Protein AF-A0AAD9CT23-F1 (afdb_monomer)

Foldseek 3Di:
DDDDDDDDDDDDDDPDDDPVPPPPDDPPDPPPPPPPPPPDPDDDDDDPCVVVVVVVVVVVVVVVVVVVVPPPPPPPPPPVPDPPVVVVVCVVVPPDPPPPPDDDDDPDQWDWDWDWDDDPPDIDIDIDTHGCPDPVNVVVVVVVVVVVVVVVVVVVVVVVVVVVVVVVVVVVVVVVVVPPDPPPPPVVVVDDPDDDDPDDPDCCVVCPPPDDDD

pLDDT: mean 71.27, std 19.2, range [31.94, 98.0]

Solvent-accessible surface area (backbone atoms only — not comparable to full-atom values): 14338 Å² total; per-residue (Å²): 134,82,90,79,90,84,87,92,76,92,75,91,82,81,89,75,84,71,82,77,88,76,82,78,86,80,87,70,64,95,79,72,82,72,80,74,76,71,91,70,75,87,74,89,71,92,53,84,60,52,59,55,49,54,52,50,51,53,50,50,54,52,50,57,54,52,60,56,66,76,46,89,68,74,74,73,79,79,78,71,78,74,59,71,70,53,60,59,49,40,59,72,73,70,51,69,70,90,67,89,77,70,84,91,65,79,84,63,66,45,43,81,43,78,46,80,45,66,66,80,94,45,81,44,75,43,83,41,77,39,42,44,89,37,72,70,37,39,52,54,49,51,51,52,50,54,50,50,53,50,52,50,50,49,52,49,51,53,49,58,52,48,56,51,49,51,51,51,52,51,50,49,53,53,49,53,63,68,65,50,73,74,78,77,66,69,64,69,78,71,52,80,79,83,74,73,77,88,68,83,76,68,61,74,79,74,60,71,76,77,79,82,76,133

Mean predicted aligned error: 20.84 Å

Organism: Dissostichus eleginoides (NCBI:txid100907)

Sequence (214 aa):
MNEQEEDDASENEENTDYLTDSNKENETDEENNEVTIRGGGLKHVACAEDEDFIQALDKMMLENLQQRSGETVKVHQLDVAIPLQLKSQLKKSGSREPVIGGEENEISDTMQFVMLTRKGNKQQYKILNVPLSSHLAANHFNQQQAEQEERMRMKKLTLDINERQEQEDYQEMMASLAQRPAPANTNRERRPRYQHPKGAPNADLIFKRRKVRR

Structure (mmCIF, N/CA/C/O backbone):
data_AF-A0AAD9CT23-F1
#
_entry.id   AF-A0AAD9CT23-F1
#
loop_
_atom_site.group_PDB
_atom_site.id
_atom_site.type_symbol
_atom_site.label_atom_id
_atom_site.label_alt_id
_atom_site.label_comp_id
_atom_site.label_asym_id
_atom_site.label_entity_id
_atom_site.label_seq_id
_atom_site.pdbx_PDB_ins_code
_atom_site.Cartn_x
_atom_site.Cartn_y
_atom_site.Cartn_z
_atom_site.occupancy
_atom_site.B_iso_or_equiv
_atom_site.auth_seq_id
_atom_site.auth_comp_id
_atom_site.auth_asym_id
_atom_site.auth_atom_id
_atom_site.pdbx_PDB_model_num
ATOM 1 N N . MET A 1 1 ? 15.658 53.248 60.220 1.00 37.66 1 MET A N 1
ATOM 2 C CA . MET A 1 1 ? 15.227 53.038 58.827 1.00 37.66 1 MET A CA 1
ATOM 3 C C . MET A 1 1 ? 15.260 51.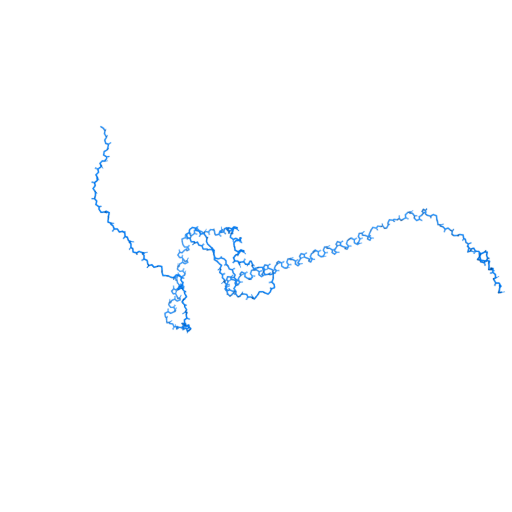546 58.575 1.00 37.66 1 MET A C 1
ATOM 5 O O . MET A 1 1 ? 16.343 50.991 58.679 1.00 37.66 1 MET A O 1
ATOM 9 N N . ASN A 1 2 ? 14.066 51.001 58.322 1.00 43.25 2 ASN A N 1
ATOM 10 C CA . ASN A 1 2 ? 13.686 49.761 57.627 1.00 43.25 2 ASN A CA 1
ATOM 11 C C . ASN A 1 2 ? 14.223 48.413 58.155 1.00 43.25 2 ASN A C 1
ATOM 13 O O . ASN A 1 2 ? 15.431 48.228 58.220 1.00 43.25 2 ASN A O 1
ATOM 17 N N . GLU A 1 3 ? 13.364 47.542 58.722 1.00 40.72 3 GLU A N 1
ATOM 18 C CA . GLU A 1 3 ? 12.387 46.613 58.059 1.00 40.72 3 GLU A CA 1
ATOM 19 C C . GLU A 1 3 ? 13.158 45.440 57.408 1.00 40.72 3 GLU A C 1
ATOM 21 O O . GLU A 1 3 ? 14.027 45.702 56.583 1.00 40.72 3 GLU A O 1
ATOM 26 N N . GLN A 1 4 ? 13.058 44.160 57.807 1.00 49.62 4 GLN A N 1
ATOM 27 C CA . GLN A 1 4 ? 11.923 43.204 57.881 1.00 49.62 4 GLN A CA 1
ATOM 28 C C . GLN A 1 4 ? 12.437 41.962 58.693 1.00 49.62 4 GLN A C 1
ATOM 30 O O . GLN A 1 4 ? 13.600 41.603 58.498 1.00 49.62 4 GLN A O 1
ATOM 35 N N . GLU A 1 5 ? 11.804 41.420 59.752 1.00 44.00 5 GLU A N 1
ATOM 36 C CA . GLU A 1 5 ? 10.755 40.350 59.800 1.00 44.00 5 GLU A CA 1
ATOM 37 C C . GLU A 1 5 ? 11.000 39.203 58.782 1.00 44.00 5 GLU A C 1
ATOM 39 O O . GLU A 1 5 ? 11.273 39.491 57.623 1.00 44.00 5 GLU A O 1
ATOM 44 N N . GLU A 1 6 ? 11.028 37.896 59.095 1.00 45.09 6 GLU A N 1
ATOM 45 C CA . GLU A 1 6 ? 10.162 37.021 59.925 1.00 45.09 6 GLU A CA 1
ATOM 46 C C . GLU A 1 6 ? 11.001 35.817 60.446 1.00 45.09 6 GLU A C 1
ATOM 48 O O . GLU A 1 6 ? 11.832 35.274 59.716 1.00 45.09 6 GLU A O 1
ATOM 53 N N . ASP A 1 7 ? 11.054 35.533 61.748 1.00 41.28 7 ASP A N 1
ATOM 54 C CA . ASP A 1 7 ? 10.147 34.698 62.567 1.00 41.28 7 ASP A CA 1
ATOM 55 C C . ASP A 1 7 ? 10.192 33.179 62.287 1.00 41.28 7 ASP A C 1
ATOM 57 O O . ASP A 1 7 ? 9.530 32.619 61.415 1.00 41.28 7 ASP A O 1
ATOM 61 N N . ASP A 1 8 ? 11.013 32.534 63.120 1.00 43.62 8 ASP A N 1
ATOM 62 C CA . ASP A 1 8 ? 11.109 31.109 63.420 1.00 43.62 8 ASP A CA 1
ATOM 63 C C . ASP A 1 8 ? 9.953 30.722 64.356 1.00 43.62 8 ASP A C 1
ATOM 65 O O . ASP A 1 8 ? 9.943 31.088 65.533 1.00 43.62 8 ASP A O 1
ATOM 69 N N . ALA A 1 9 ? 8.959 30.007 63.830 1.00 43.72 9 ALA A N 1
ATOM 70 C CA . ALA A 1 9 ? 7.891 29.413 64.625 1.00 43.72 9 ALA A CA 1
ATOM 71 C C . ALA A 1 9 ? 7.667 27.963 64.191 1.00 43.72 9 ALA A C 1
ATOM 73 O O . ALA A 1 9 ? 6.937 27.653 63.249 1.00 43.72 9 ALA A O 1
ATOM 74 N N . SER A 1 10 ? 8.326 27.061 64.913 1.00 42.00 10 SER A N 1
ATOM 75 C CA . SER A 1 10 ? 8.012 25.642 64.939 1.00 42.00 10 SER A CA 1
ATOM 76 C C . SER A 1 10 ? 6.690 25.406 65.679 1.00 42.00 10 SER A C 1
ATOM 78 O O . SER A 1 10 ? 6.671 25.493 66.904 1.00 42.00 10 SER A O 1
ATOM 80 N N . GLU A 1 11 ? 5.626 25.012 64.981 1.00 43.25 11 GLU A N 1
ATOM 81 C CA . GLU A 1 11 ? 4.502 24.291 65.593 1.00 43.25 11 GLU A CA 1
ATOM 82 C C . GLU A 1 11 ? 4.061 23.115 64.706 1.00 43.25 11 GLU A C 1
ATOM 84 O O . GLU A 1 11 ? 3.446 23.243 63.654 1.00 43.25 11 GLU A O 1
ATOM 89 N N . ASN A 1 12 ? 4.525 21.951 65.152 1.00 43.75 12 ASN A N 1
ATOM 90 C CA . ASN A 1 12 ? 3.896 20.635 65.160 1.00 43.75 12 ASN A CA 1
ATOM 91 C C . ASN A 1 12 ? 2.378 20.605 64.863 1.00 43.75 12 ASN A C 1
ATOM 93 O O . ASN A 1 12 ? 1.628 21.131 65.672 1.00 43.75 12 ASN A O 1
ATOM 97 N N . GLU A 1 13 ? 1.936 19.890 63.817 1.00 43.94 13 GLU A N 1
ATOM 98 C CA . GLU A 1 13 ? 0.772 18.978 63.873 1.00 43.94 13 GLU A CA 1
ATOM 99 C C . GLU A 1 13 ? 0.553 18.190 62.559 1.00 43.94 13 GLU A C 1
ATOM 101 O O . GLU A 1 13 ? 0.629 18.721 61.455 1.00 43.94 13 GLU A O 1
ATOM 106 N N . GLU A 1 14 ? 0.280 16.891 62.725 1.00 45.53 14 GLU A N 1
ATOM 107 C CA . GLU A 1 14 ? -0.310 15.948 61.758 1.00 45.53 14 GLU A CA 1
ATOM 108 C C . GLU A 1 14 ? 0.449 15.614 60.457 1.00 45.53 14 GLU A C 1
ATOM 110 O O . GLU A 1 14 ? -0.021 15.837 59.342 1.00 45.53 14 GLU A O 1
ATOM 115 N N . ASN A 1 15 ? 1.553 14.865 60.577 1.00 42.72 15 ASN A N 1
ATOM 116 C CA . ASN A 1 15 ? 1.875 13.874 59.542 1.00 42.72 15 ASN A CA 1
ATOM 117 C C . ASN A 1 15 ? 1.001 12.635 59.788 1.00 42.72 15 ASN A C 1
ATOM 119 O O . ASN A 1 15 ? 1.388 11.712 60.505 1.00 42.72 15 ASN A O 1
ATOM 123 N N . THR A 1 16 ? -0.231 12.675 59.279 1.00 42.59 16 THR A N 1
ATOM 124 C CA . THR A 1 16 ? -1.122 11.517 59.296 1.00 42.59 16 THR A CA 1
ATOM 125 C C . THR A 1 16 ? -0.569 10.448 58.363 1.00 42.59 16 THR A C 1
ATOM 127 O O . THR A 1 16 ? -0.455 10.609 57.149 1.00 42.59 16 THR A O 1
ATOM 130 N N . ASP A 1 17 ? -0.192 9.355 59.006 1.00 53.41 17 ASP A N 1
ATOM 131 C CA . ASP A 1 17 ? 0.146 8.066 58.443 1.00 53.41 17 ASP A CA 1
ATOM 132 C C . ASP A 1 17 ? -0.962 7.585 57.490 1.00 53.41 17 ASP A C 1
ATOM 134 O O . ASP A 1 17 ? -2.040 7.169 57.911 1.00 53.41 17 ASP A O 1
ATOM 138 N N . TYR A 1 18 ? -0.695 7.656 56.187 1.00 45.41 18 TYR A N 1
ATOM 139 C CA . TYR A 1 18 ? -1.354 6.817 55.191 1.00 45.41 18 TYR A CA 1
ATOM 140 C C . TYR A 1 18 ? -0.281 6.098 54.376 1.00 45.41 18 TYR A C 1
ATOM 142 O O . TYR A 1 18 ? -0.162 6.259 53.158 1.00 45.41 18 TYR A O 1
ATOM 150 N N . LEU A 1 19 ? 0.487 5.248 55.063 1.00 54.78 19 LEU A N 1
ATOM 151 C CA . LEU A 1 19 ? 0.944 3.992 54.477 1.00 54.78 19 LEU A CA 1
ATOM 152 C C . LEU A 1 19 ? -0.287 3.242 53.943 1.00 54.78 19 LEU A C 1
ATOM 154 O O . LEU A 1 19 ? -0.926 2.450 54.631 1.00 54.78 19 LEU A O 1
ATOM 158 N N . THR A 1 20 ? -0.647 3.520 52.692 1.00 50.38 20 THR A N 1
ATOM 159 C CA . THR A 1 20 ? -1.596 2.724 51.910 1.00 50.38 20 THR A CA 1
ATOM 160 C C . THR A 1 20 ? -0.905 1.424 51.508 1.00 50.38 20 THR A C 1
ATOM 162 O O . THR A 1 20 ? -0.575 1.178 50.351 1.00 50.38 20 THR A O 1
ATOM 165 N N . ASP A 1 21 ? -0.672 0.577 52.508 1.00 53.59 21 ASP A N 1
ATOM 166 C CA . ASP A 1 21 ? -0.228 -0.805 52.362 1.00 53.59 21 ASP A CA 1
ATOM 167 C C . ASP A 1 21 ? -1.435 -1.680 51.980 1.00 53.59 21 ASP A C 1
ATOM 169 O O . ASP A 1 21 ? -1.943 -2.499 52.743 1.00 53.59 21 ASP A O 1
ATOM 173 N N . SER A 1 22 ? -2.011 -1.409 50.807 1.00 57.28 22 SER A N 1
ATOM 174 C CA . SER A 1 22 ? -3.169 -2.148 50.281 1.00 57.28 22 SER A CA 1
ATOM 175 C C . SER A 1 22 ? -3.131 -2.279 48.762 1.00 57.28 22 SER A C 1
ATOM 177 O O . SER A 1 22 ? -4.143 -2.133 48.089 1.00 57.28 22 SER A O 1
ATOM 179 N N . ASN A 1 23 ? -1.953 -2.579 48.216 1.00 53.56 23 ASN A N 1
ATOM 180 C CA . ASN A 1 23 ? -1.822 -3.111 46.855 1.00 53.56 23 ASN A CA 1
ATOM 181 C C . ASN A 1 23 ? -0.827 -4.279 46.803 1.00 53.56 23 ASN A C 1
ATOM 183 O O . ASN A 1 23 ? -0.068 -4.449 45.850 1.00 53.56 23 ASN A O 1
ATOM 187 N N . LYS A 1 24 ? -0.837 -5.102 47.855 1.00 56.69 24 LYS A N 1
ATOM 188 C CA . LYS A 1 24 ? -0.304 -6.455 47.790 1.00 56.69 24 LYS A CA 1
ATOM 189 C C . LYS A 1 24 ? -1.460 -7.376 47.414 1.00 56.69 24 LYS A C 1
ATOM 191 O O . LYS A 1 24 ? -2.510 -7.314 48.040 1.00 56.69 24 LYS A O 1
ATOM 196 N N . GLU A 1 25 ? -1.209 -8.222 46.418 1.00 52.78 25 GLU A N 1
ATOM 197 C CA . GLU A 1 25 ? -2.069 -9.322 45.953 1.00 52.78 25 GLU A CA 1
ATOM 198 C C . GLU A 1 25 ? -3.113 -8.945 44.891 1.00 52.78 25 GLU A C 1
ATOM 200 O O . GLU A 1 25 ? -4.319 -8.996 45.098 1.00 52.78 25 GLU A O 1
ATOM 205 N N . ASN A 1 26 ? -2.619 -8.660 43.684 1.00 48.44 26 ASN A N 1
ATOM 206 C CA . ASN A 1 26 ? -3.209 -9.273 42.495 1.00 48.44 26 ASN A CA 1
ATOM 207 C C . ASN A 1 26 ? -2.109 -9.573 41.461 1.00 48.44 26 ASN A C 1
ATOM 209 O O . ASN A 1 26 ? -2.103 -9.063 40.346 1.00 48.44 26 ASN A O 1
ATOM 213 N N . GLU A 1 27 ? -1.156 -10.423 41.856 1.00 49.88 27 GLU A N 1
ATOM 214 C CA . GLU A 1 27 ? -0.455 -11.291 40.901 1.00 49.88 27 GLU A CA 1
ATOM 215 C C . GLU A 1 27 ? -1.359 -12.498 40.619 1.00 49.88 27 GLU A C 1
ATOM 217 O O . GLU A 1 27 ? -1.076 -13.625 41.012 1.00 49.88 27 GLU A O 1
ATOM 222 N N . THR A 1 28 ? -2.520 -12.245 40.015 1.00 50.84 28 THR A N 1
ATOM 223 C CA . THR A 1 28 ? -3.343 -13.308 39.442 1.00 50.84 28 THR A CA 1
ATOM 224 C C . THR A 1 28 ? -2.928 -13.475 37.989 1.00 50.84 28 THR A C 1
ATOM 226 O O . THR A 1 28 ? -3.284 -12.669 37.135 1.00 50.84 28 THR A O 1
ATOM 229 N N . ASP A 1 29 ? -2.114 -14.505 37.765 1.00 48.12 29 ASP A N 1
ATOM 230 C CA . ASP A 1 29 ? -1.959 -15.275 36.532 1.00 48.12 29 ASP A CA 1
ATOM 231 C C . ASP A 1 29 ? -2.248 -14.535 35.216 1.00 48.12 29 ASP A C 1
ATOM 233 O O . ASP A 1 29 ? -3.365 -14.535 34.689 1.00 48.12 29 ASP A O 1
ATOM 237 N N . GLU A 1 30 ? -1.178 -14.050 34.581 1.00 54.16 30 GLU A N 1
ATOM 238 C CA . GLU A 1 30 ? -1.161 -13.688 33.156 1.00 54.16 30 GLU A CA 1
ATOM 239 C C . GLU A 1 30 ? -1.436 -14.896 32.219 1.00 54.16 30 GLU A C 1
ATOM 241 O O . GLU A 1 30 ? -1.463 -14.738 30.999 1.00 54.16 30 GLU A O 1
ATOM 246 N N . GLU A 1 31 ? -1.696 -16.095 32.758 1.00 52.53 31 GLU A N 1
ATOM 247 C CA . GLU A 1 31 ? -1.974 -17.324 32.003 1.00 52.53 31 GLU A CA 1
ATOM 248 C C . GLU A 1 31 ? -3.475 -17.632 31.806 1.00 52.53 31 GLU A C 1
ATOM 250 O O . GLU A 1 31 ? -3.808 -18.558 31.070 1.00 52.53 31 GLU A O 1
ATOM 255 N N . ASN A 1 32 ? -4.411 -16.856 32.377 1.00 48.66 32 ASN A N 1
ATOM 256 C CA . ASN A 1 32 ? -5.858 -17.153 32.298 1.00 48.66 32 ASN A CA 1
ATOM 257 C C . ASN A 1 32 ? -6.681 -16.217 31.383 1.00 48.66 32 ASN A C 1
ATOM 259 O O . ASN A 1 32 ? -7.856 -15.966 31.633 1.00 48.66 32 ASN A O 1
ATOM 263 N N . ASN A 1 33 ? -6.099 -15.697 30.296 1.00 51.00 33 ASN A N 1
ATOM 264 C CA . ASN A 1 33 ? -6.857 -14.969 29.258 1.00 51.00 33 ASN A CA 1
ATOM 265 C C . ASN A 1 33 ? -7.387 -15.876 28.128 1.00 51.00 33 ASN A C 1
ATOM 267 O O . ASN A 1 33 ? -7.752 -15.395 27.055 1.00 51.00 33 ASN A O 1
ATOM 271 N N . GLU A 1 34 ? -7.461 -17.190 28.343 1.00 53.72 34 GLU A N 1
ATOM 272 C CA . GLU A 1 34 ? -8.133 -18.102 27.417 1.00 53.72 34 GLU A CA 1
ATOM 273 C C . GLU A 1 34 ? -9.610 -18.250 27.809 1.00 53.72 34 GLU A C 1
ATOM 275 O O . GLU A 1 34 ? -10.027 -19.214 28.454 1.00 53.72 34 GLU A O 1
ATOM 280 N N . VAL A 1 35 ? -10.439 -17.283 27.397 1.00 54.53 35 VAL A N 1
ATOM 281 C CA . VAL A 1 35 ? -11.900 -17.448 27.404 1.00 54.53 35 VAL A CA 1
ATOM 282 C C . VAL A 1 35 ? -12.249 -18.485 26.336 1.00 54.53 35 VAL A C 1
ATOM 284 O O . VAL A 1 35 ? -12.554 -18.163 25.189 1.00 54.53 35 VAL A O 1
ATOM 287 N N . THR A 1 36 ? -12.169 -19.762 26.703 1.00 52.44 36 THR A N 1
ATOM 288 C CA . THR A 1 36 ? -12.651 -20.863 25.871 1.00 52.44 36 THR A CA 1
ATOM 289 C C . THR A 1 36 ? -14.164 -20.704 25.721 1.00 52.44 36 THR A C 1
ATOM 291 O O . THR A 1 36 ? -14.930 -21.042 26.628 1.00 52.44 36 THR A O 1
ATOM 294 N N . ILE A 1 37 ? -14.613 -20.183 24.575 1.00 61.16 37 ILE A N 1
ATOM 295 C CA . ILE A 1 37 ? -16.026 -20.165 24.187 1.00 61.16 37 ILE A CA 1
ATOM 296 C C . ILE A 1 37 ? -16.455 -21.630 24.040 1.00 61.16 37 ILE A C 1
ATOM 298 O O . ILE A 1 37 ? -16.231 -22.262 23.006 1.00 61.16 37 ILE A O 1
ATOM 302 N N . ARG A 1 38 ? -17.030 -22.213 25.100 1.00 56.06 38 ARG A N 1
ATOM 303 C CA . ARG A 1 38 ? -17.634 -23.548 25.033 1.00 56.06 38 ARG A CA 1
ATOM 304 C C . ARG A 1 38 ? -18.657 -23.548 23.896 1.00 56.06 38 ARG A C 1
ATOM 306 O O . ARG A 1 38 ? -19.553 -22.711 23.862 1.00 56.06 38 ARG A O 1
ATOM 313 N N . GLY A 1 39 ? -18.457 -24.469 22.953 1.00 55.12 39 GLY A N 1
ATOM 314 C CA . GLY A 1 39 ? -19.156 -24.556 21.675 1.00 55.12 39 GLY A CA 1
ATOM 315 C C . GLY A 1 39 ? -20.666 -24.346 21.778 1.00 55.12 39 GLY A C 1
ATOM 316 O O . GLY A 1 39 ? -21.372 -25.085 22.460 1.00 55.12 39 GLY A O 1
ATOM 317 N N . GLY A 1 40 ? -21.129 -23.325 21.064 1.00 60.19 40 GLY A N 1
ATOM 318 C CA . GLY A 1 40 ? -22.505 -22.847 21.064 1.00 60.19 40 GLY A CA 1
ATOM 319 C C . GLY A 1 40 ? -22.497 -21.330 20.988 1.00 60.19 40 GLY A C 1
ATOM 320 O O . GLY A 1 40 ? -22.837 -20.671 21.962 1.00 60.19 40 GLY A O 1
ATOM 321 N N . GLY A 1 41 ? -22.027 -20.782 19.860 1.00 59.91 41 GLY A N 1
ATOM 322 C CA . GLY A 1 41 ? -21.920 -19.335 19.672 1.00 59.91 41 GLY A CA 1
ATOM 323 C C . GLY A 1 41 ? -23.215 -18.621 20.060 1.00 59.91 41 GLY A C 1
ATOM 324 O O . GLY A 1 41 ? -24.308 -19.120 19.774 1.00 59.91 41 GLY A O 1
ATOM 325 N N . LEU A 1 42 ? -23.076 -17.474 20.731 1.00 65.00 42 LEU A N 1
ATOM 326 C CA . LEU A 1 42 ? -24.178 -16.560 21.024 1.00 65.00 42 LEU A CA 1
ATOM 327 C C . LEU A 1 42 ? -24.951 -16.326 19.724 1.00 65.00 42 LEU A C 1
ATOM 329 O O . LEU A 1 42 ? -24.414 -15.797 18.751 1.00 65.00 42 LEU A O 1
ATOM 333 N N . LYS A 1 43 ? -26.192 -16.806 19.675 1.00 76.31 43 LYS A N 1
ATOM 334 C CA . LYS A 1 43 ? -27.049 -16.635 18.505 1.00 76.31 43 LYS A CA 1
ATOM 335 C C . LYS A 1 43 ? -27.553 -15.203 18.538 1.00 76.31 43 LYS A C 1
ATOM 337 O O . LYS A 1 43 ? -28.109 -14.793 19.553 1.00 76.31 43 LYS A O 1
ATOM 342 N N . HIS A 1 44 ? -27.356 -14.467 17.450 1.00 77.94 44 HIS A N 1
ATOM 343 C CA . HIS A 1 44 ? -27.920 -13.132 17.315 1.00 77.94 44 HIS A CA 1
ATOM 344 C C . HIS A 1 44 ? -29.447 -13.220 17.436 1.00 77.94 44 HIS A C 1
ATOM 346 O O . HIS A 1 44 ? -30.103 -13.874 16.622 1.00 77.94 44 HIS A O 1
ATOM 352 N N . VAL A 1 45 ? -29.995 -12.596 18.471 1.00 83.88 45 VAL A N 1
ATOM 353 C CA . VAL A 1 45 ? -31.430 -12.378 18.634 1.00 83.88 45 VAL A CA 1
ATOM 354 C C . VAL A 1 45 ? -31.643 -10.928 18.247 1.00 83.88 45 VAL A C 1
ATOM 356 O O . VAL A 1 45 ? -31.111 -10.060 18.922 1.00 83.88 45 VAL A O 1
ATOM 359 N N . ALA A 1 46 ? -32.352 -10.686 17.143 1.00 84.94 46 ALA A N 1
ATOM 360 C CA . ALA A 1 46 ? -32.669 -9.324 16.740 1.00 84.94 46 ALA A CA 1
ATOM 361 C C . ALA A 1 46 ? -33.588 -8.697 17.795 1.00 84.94 46 ALA A C 1
ATOM 363 O O . ALA A 1 46 ? -34.683 -9.211 18.051 1.00 84.94 46 ALA A O 1
ATOM 364 N N . CYS A 1 47 ? -33.117 -7.619 18.403 1.00 88.19 47 CYS A N 1
ATOM 365 C CA . CYS A 1 47 ? -33.810 -6.847 19.421 1.00 88.19 47 CYS A CA 1
ATOM 366 C C . CYS A 1 47 ? -34.291 -5.522 18.814 1.00 88.19 47 CYS A C 1
ATOM 368 O O . CYS A 1 47 ? -33.708 -5.013 17.859 1.00 88.19 47 CYS A O 1
ATOM 370 N N . ALA A 1 48 ? -35.367 -4.945 19.353 1.00 86.06 48 ALA A N 1
ATOM 371 C CA . ALA A 1 48 ? -35.867 -3.655 18.866 1.00 86.06 48 ALA A CA 1
ATOM 372 C C . ALA A 1 48 ? -34.865 -2.519 19.146 1.00 86.06 48 ALA A C 1
ATOM 374 O O . ALA A 1 48 ? -34.794 -1.545 18.404 1.00 86.06 48 ALA A O 1
ATOM 375 N N . GLU A 1 49 ? -34.058 -2.688 20.190 1.00 92.88 49 GLU A N 1
ATOM 376 C CA . GLU A 1 49 ? -33.005 -1.781 20.625 1.00 92.88 49 GLU A CA 1
ATOM 377 C C . GLU A 1 49 ? -31.761 -1.811 19.715 1.00 92.88 49 GLU A C 1
ATOM 379 O O . GLU A 1 49 ? -30.931 -0.906 19.805 1.00 92.88 49 GLU A O 1
ATOM 384 N N . ASP A 1 50 ? -31.613 -2.809 18.830 1.00 92.25 50 ASP A N 1
ATOM 385 C CA . ASP A 1 50 ? -30.463 -2.898 17.913 1.00 92.25 50 ASP A CA 1
ATOM 386 C C . ASP A 1 50 ? -30.457 -1.725 16.922 1.00 92.25 50 ASP A C 1
ATOM 388 O O . ASP A 1 50 ? -29.407 -1.150 16.636 1.00 92.25 50 ASP A O 1
ATOM 392 N N . GLU A 1 51 ? -31.637 -1.320 16.446 1.00 92.06 51 GLU A N 1
ATOM 393 C CA . GLU A 1 51 ? -31.796 -0.162 15.562 1.00 92.06 51 GLU A CA 1
ATOM 394 C C . GLU A 1 51 ? -31.413 1.141 16.276 1.00 92.06 51 GLU A C 1
ATOM 396 O O . GLU A 1 51 ? -30.700 1.976 15.711 1.00 92.06 51 GLU A O 1
ATOM 401 N N . ASP A 1 52 ? -31.821 1.289 17.540 1.00 94.44 52 ASP A N 1
ATOM 402 C CA . ASP A 1 52 ? -31.463 2.440 18.373 1.00 94.44 52 ASP A CA 1
ATOM 403 C C . ASP A 1 52 ? -29.952 2.474 18.643 1.00 94.44 52 ASP A C 1
ATOM 405 O O . ASP A 1 52 ? -29.334 3.540 18.587 1.00 94.44 52 ASP A O 1
ATOM 409 N N . PHE A 1 53 ? -29.328 1.316 18.882 1.00 95.62 53 PHE A N 1
ATOM 410 C CA . PHE A 1 53 ? -27.882 1.199 19.068 1.00 95.62 53 PHE A CA 1
ATOM 411 C C . PHE A 1 53 ? -27.105 1.566 17.800 1.00 95.62 53 PHE A C 1
ATOM 413 O O . PHE A 1 53 ? -26.164 2.359 17.872 1.00 95.62 53 PHE A O 1
ATOM 420 N N . ILE A 1 54 ? -27.499 1.032 16.639 1.00 94.44 54 ILE A N 1
ATOM 421 C CA . ILE A 1 54 ? -26.853 1.330 15.353 1.00 94.44 54 ILE A CA 1
ATOM 422 C C . ILE A 1 54 ? -26.961 2.828 15.044 1.00 94.44 54 ILE A C 1
ATOM 424 O O . ILE A 1 54 ? -25.958 3.456 14.697 1.00 94.44 54 ILE A O 1
ATOM 428 N N . GLN A 1 55 ? -28.141 3.427 15.233 1.00 95.56 55 GLN A N 1
ATOM 429 C CA . GLN A 1 55 ? -28.338 4.865 15.035 1.00 95.56 55 GLN A CA 1
ATOM 430 C C . GLN A 1 55 ? -27.536 5.708 16.032 1.00 95.56 55 GLN A C 1
ATOM 432 O O . GLN A 1 55 ? -26.936 6.713 15.646 1.00 95.56 55 GLN A O 1
ATOM 437 N N . ALA A 1 56 ? -27.492 5.314 17.307 1.00 95.88 56 ALA A N 1
ATOM 438 C CA . ALA A 1 56 ? -26.708 6.013 18.320 1.00 95.88 56 ALA A CA 1
ATOM 439 C C . ALA A 1 56 ? -25.202 5.941 18.027 1.00 95.88 56 ALA A C 1
ATOM 441 O O . ALA A 1 56 ? -24.506 6.942 18.208 1.00 95.88 56 ALA A O 1
ATOM 442 N N . LEU A 1 57 ? -24.705 4.799 17.539 1.00 96.31 57 LEU A N 1
ATOM 443 C CA . LEU A 1 57 ? -23.309 4.620 17.140 1.00 96.31 57 LEU A CA 1
ATOM 444 C C . LEU A 1 57 ? -22.953 5.506 15.942 1.00 96.31 57 LEU A C 1
ATOM 446 O O . LEU A 1 57 ? -21.954 6.223 15.997 1.00 96.31 57 LEU A O 1
ATOM 450 N N . ASP A 1 58 ? -23.778 5.500 14.892 1.00 95.50 58 ASP A N 1
ATOM 451 C CA . ASP A 1 58 ? -23.554 6.328 13.702 1.00 95.50 58 ASP A CA 1
ATOM 452 C C . ASP A 1 58 ? -23.583 7.823 14.057 1.00 95.50 58 ASP A C 1
ATOM 454 O O . ASP A 1 58 ? -22.655 8.575 13.742 1.00 95.50 58 ASP A O 1
ATOM 458 N N . LYS A 1 59 ? -24.578 8.241 14.852 1.00 95.94 59 LYS A N 1
ATOM 459 C CA . LYS A 1 59 ? -24.660 9.603 15.392 1.00 95.94 59 LYS A CA 1
ATOM 460 C C . LYS A 1 59 ? -23.415 9.966 16.202 1.00 95.94 59 LYS A C 1
ATOM 462 O O . LYS A 1 59 ? -22.866 11.049 16.010 1.00 95.94 59 LYS A O 1
ATOM 467 N N . MET A 1 60 ? -22.953 9.083 17.088 1.00 94.69 60 MET A N 1
ATOM 468 C CA . MET A 1 60 ? -21.761 9.318 17.904 1.00 94.69 60 MET A CA 1
ATOM 469 C C . MET A 1 60 ? -20.508 9.482 17.034 1.00 94.69 60 MET A C 1
ATOM 471 O O . MET A 1 60 ? -19.705 10.382 17.289 1.00 94.69 60 MET A O 1
ATOM 475 N N . MET A 1 61 ? -20.330 8.650 16.004 1.00 92.69 61 MET A N 1
ATOM 476 C CA . MET A 1 61 ? -19.194 8.752 15.082 1.00 92.69 61 MET A CA 1
ATOM 477 C C . MET A 1 61 ? -19.215 10.068 14.296 1.00 92.69 61 MET A C 1
ATOM 479 O O . MET A 1 61 ? -18.186 10.745 14.210 1.00 92.69 61 MET A O 1
ATOM 483 N N . LEU A 1 62 ? -20.383 10.460 13.777 1.00 92.81 62 LEU A N 1
ATOM 484 C CA . LEU A 1 62 ? -20.573 11.721 13.058 1.00 92.81 62 LEU A CA 1
ATOM 485 C C . LEU A 1 62 ? -20.320 12.935 13.958 1.00 92.81 62 LEU A C 1
ATOM 487 O O . LEU A 1 62 ? -19.600 13.854 13.563 1.00 92.81 62 LEU A O 1
ATOM 491 N N . GLU A 1 63 ? -20.849 12.921 15.182 1.00 91.62 63 GLU A N 1
ATOM 492 C CA . GLU A 1 63 ? -20.669 14.001 16.153 1.00 91.62 63 GLU A CA 1
ATOM 493 C C . GLU A 1 63 ? -19.191 14.169 16.541 1.00 91.62 63 GLU A C 1
ATOM 495 O O . GLU A 1 63 ? -18.673 15.286 16.510 1.00 91.62 63 GLU A O 1
ATOM 500 N N . ASN A 1 64 ? -18.472 13.072 16.811 1.00 88.94 64 ASN A N 1
ATOM 501 C CA . ASN A 1 64 ? -17.035 13.117 17.113 1.00 88.94 64 ASN A CA 1
ATOM 502 C C . ASN A 1 64 ? -16.213 13.672 15.939 1.00 88.94 64 ASN A C 1
ATOM 504 O O . ASN A 1 64 ? -15.270 14.441 16.142 1.00 88.94 64 ASN A O 1
ATOM 508 N N . LEU A 1 65 ? -16.553 13.301 14.701 1.00 86.25 65 LEU A N 1
ATOM 509 C CA . LEU A 1 65 ? -15.846 13.796 13.522 1.00 86.25 65 LEU A CA 1
ATOM 510 C C . LEU A 1 65 ? -16.115 15.292 13.294 1.00 86.25 65 LEU A C 1
ATOM 512 O O . LEU A 1 65 ? -15.194 16.045 12.971 1.00 86.25 65 LEU A O 1
ATOM 516 N N . GLN A 1 66 ? -17.354 15.736 13.523 1.00 84.50 66 GLN A N 1
ATOM 517 C CA . GLN A 1 66 ? -17.753 17.131 13.368 1.00 84.50 66 GLN A CA 1
ATOM 518 C C . GLN A 1 66 ? -17.168 18.030 14.465 1.00 84.50 66 GLN A C 1
ATOM 520 O O . GLN A 1 66 ? -16.644 19.097 14.144 1.00 84.50 66 GLN A O 1
ATOM 525 N N . GLN A 1 67 ? -17.153 17.592 15.728 1.00 82.62 67 GLN A N 1
ATOM 526 C CA . GLN A 1 67 ? -16.514 18.329 16.829 1.00 82.62 67 GLN A CA 1
ATOM 527 C C . GLN A 1 67 ? -15.028 18.596 16.541 1.00 82.62 67 GLN A C 1
ATOM 529 O O . GLN A 1 67 ? -14.543 19.711 16.729 1.00 82.62 67 GLN A O 1
ATOM 534 N N . ARG A 1 68 ? -14.319 17.610 15.977 1.00 72.25 68 ARG A N 1
ATOM 535 C CA . ARG A 1 68 ? -12.900 17.747 15.606 1.00 72.25 68 ARG A CA 1
ATOM 536 C C . ARG A 1 68 ? -12.655 18.602 14.359 1.00 72.25 68 ARG A C 1
ATOM 538 O O . ARG A 1 68 ? -11.517 18.996 14.133 1.00 72.25 68 ARG A O 1
ATOM 545 N N . SER A 1 69 ? -13.677 18.876 13.545 1.00 70.50 69 SER A N 1
ATOM 546 C CA . SER A 1 69 ? -13.547 19.694 12.327 1.00 70.50 69 SER A CA 1
ATOM 547 C C . SER A 1 69 ? -13.517 21.205 12.598 1.00 70.50 69 SER A C 1
ATOM 549 O O . SER A 1 69 ? -12.962 21.955 11.797 1.00 70.50 69 SER A O 1
ATOM 551 N N . GLY A 1 70 ? -14.084 21.652 13.728 1.00 66.00 70 GLY A N 1
ATOM 552 C CA . GLY A 1 70 ? -14.071 23.059 14.156 1.00 66.00 70 GLY A CA 1
ATOM 553 C C . GLY A 1 70 ? -12.845 23.450 14.987 1.00 66.00 70 GLY A C 1
ATOM 554 O O . GLY A 1 70 ? -12.485 24.625 15.055 1.00 66.00 70 GLY A O 1
ATOM 555 N N . GLU A 1 71 ? -12.175 22.475 15.599 1.00 60.78 71 GLU A N 1
ATOM 556 C CA . GLU A 1 71 ? -10.898 22.680 16.269 1.00 60.78 71 GLU A CA 1
ATOM 557 C C . GLU A 1 71 ? -9.797 22.694 15.205 1.00 60.78 71 GLU A C 1
ATOM 559 O O . GLU A 1 71 ? -9.732 21.799 14.363 1.00 60.78 71 GLU A O 1
ATOM 564 N N . THR A 1 72 ? -8.933 23.714 15.196 1.00 59.31 72 THR A N 1
ATOM 565 C CA . THR A 1 72 ? -7.776 23.746 14.292 1.00 59.31 72 THR A CA 1
ATOM 566 C C . THR A 1 72 ? -6.779 22.679 14.731 1.00 59.31 72 THR A C 1
ATOM 568 O O . THR A 1 72 ? -5.758 22.945 15.365 1.00 59.31 72 THR A O 1
ATOM 571 N N . VAL A 1 73 ? -7.080 21.425 14.398 1.00 58.59 73 VAL A N 1
ATOM 572 C CA . VAL A 1 73 ? -6.163 20.309 14.537 1.00 58.59 73 VAL A CA 1
ATOM 573 C C . VAL A 1 73 ? -5.005 20.643 13.614 1.00 58.59 73 VAL A C 1
ATOM 575 O O . VAL A 1 73 ? -5.107 20.502 12.396 1.00 58.59 73 VAL A O 1
ATOM 578 N N . LYS A 1 74 ? -3.900 21.133 14.192 1.00 61.12 74 LYS A N 1
ATOM 579 C CA . LYS A 1 74 ? -2.607 21.178 13.512 1.00 61.12 74 LYS A CA 1
ATOM 580 C C . LYS A 1 74 ? -2.391 19.774 12.982 1.00 61.12 74 LYS A C 1
ATOM 582 O O . LYS A 1 74 ? -2.133 18.862 13.772 1.00 61.12 74 LYS A O 1
ATOM 587 N N . VAL A 1 75 ? -2.594 19.611 11.674 1.00 58.25 75 VAL A N 1
ATOM 588 C CA . VAL A 1 75 ? -2.361 18.367 10.952 1.00 58.25 75 VAL A CA 1
ATOM 589 C C . VAL A 1 75 ? -0.971 17.941 11.377 1.00 58.25 75 VAL A C 1
ATOM 591 O O . VAL A 1 75 ? 0.013 18.598 11.033 1.00 58.25 75 VAL A O 1
ATOM 594 N N . HIS A 1 76 ? -0.894 16.922 12.232 1.00 55.75 76 HIS A N 1
ATOM 595 C CA . HIS A 1 76 ? 0.384 16.323 12.542 1.00 55.75 76 HIS A CA 1
ATOM 596 C C . HIS A 1 76 ? 0.830 15.768 11.203 1.00 55.75 76 HIS A C 1
ATOM 598 O O . HIS A 1 76 ? 0.213 14.834 10.694 1.00 55.75 76 HIS A O 1
ATOM 604 N N . GLN A 1 77 ? 1.809 16.427 10.579 1.00 53.62 77 GLN A N 1
ATOM 605 C CA . GLN A 1 77 ? 2.463 15.902 9.397 1.00 53.62 77 GLN A CA 1
ATOM 606 C C . GLN A 1 77 ? 3.057 14.574 9.851 1.00 53.62 77 GLN A C 1
ATOM 608 O O . GLN A 1 77 ? 4.074 14.536 10.541 1.00 53.62 77 GLN A O 1
ATOM 613 N N . LEU A 1 78 ? 2.341 13.488 9.570 1.00 56.34 78 LEU A N 1
ATOM 614 C CA . LEU A 1 78 ? 2.771 12.125 9.831 1.00 56.34 78 LEU A CA 1
ATOM 615 C C . LEU A 1 78 ? 3.837 11.767 8.793 1.00 56.34 78 LEU A C 1
ATOM 617 O O . LEU A 1 78 ? 3.713 10.779 8.082 1.00 56.34 78 LEU A O 1
ATOM 621 N N . ASP A 1 79 ? 4.897 12.568 8.712 1.00 52.50 79 ASP A N 1
ATOM 622 C CA . ASP A 1 79 ? 6.149 12.147 8.106 1.00 52.50 79 ASP A CA 1
ATOM 623 C C . ASP A 1 79 ? 6.874 11.299 9.156 1.00 52.50 79 ASP A C 1
ATOM 625 O O . ASP A 1 79 ? 7.820 11.710 9.834 1.00 52.50 79 ASP A O 1
ATOM 629 N N . VAL A 1 80 ? 6.295 10.127 9.433 1.00 60.72 80 VAL A N 1
ATOM 630 C CA . VAL A 1 80 ? 6.853 9.182 10.393 1.00 60.72 80 VAL A CA 1
ATOM 631 C C . VAL A 1 80 ? 8.034 8.521 9.701 1.00 60.72 80 VAL A C 1
ATOM 633 O O . VAL A 1 80 ? 7.898 7.478 9.063 1.00 60.72 80 VAL A O 1
ATOM 636 N N . ALA A 1 81 ? 9.206 9.143 9.820 1.00 61.75 81 ALA A N 1
ATOM 637 C CA . ALA A 1 81 ? 10.457 8.553 9.377 1.00 61.75 81 ALA A CA 1
ATOM 638 C C . ALA A 1 81 ? 10.615 7.183 10.048 1.00 61.75 81 ALA A C 1
ATOM 640 O O . ALA A 1 81 ? 10.835 7.099 11.256 1.00 61.75 81 ALA A O 1
ATOM 641 N N . ILE A 1 82 ? 10.469 6.103 9.276 1.00 65.06 82 ILE A N 1
ATOM 642 C CA . ILE A 1 82 ? 10.629 4.736 9.776 1.00 65.06 82 ILE A CA 1
ATOM 643 C C . ILE A 1 82 ? 12.108 4.561 10.144 1.00 65.06 82 ILE A C 1
ATOM 645 O O . ILE A 1 82 ? 12.950 4.561 9.238 1.00 65.06 82 ILE A O 1
ATOM 649 N N . PRO A 1 83 ? 12.463 4.391 11.434 1.00 61.19 83 PRO A N 1
ATOM 650 C CA . PRO A 1 83 ? 13.852 4.209 11.822 1.00 61.19 83 PRO A CA 1
ATOM 651 C C . PRO A 1 83 ? 14.451 3.015 11.077 1.00 61.19 83 PRO A C 1
ATOM 653 O O . PRO A 1 83 ? 13.912 1.908 11.112 1.00 61.19 83 PRO A O 1
ATOM 656 N N . LEU A 1 84 ? 15.587 3.225 10.409 1.00 63.69 84 LEU A N 1
ATOM 657 C CA . LEU A 1 84 ? 16.237 2.209 9.571 1.00 63.69 84 LE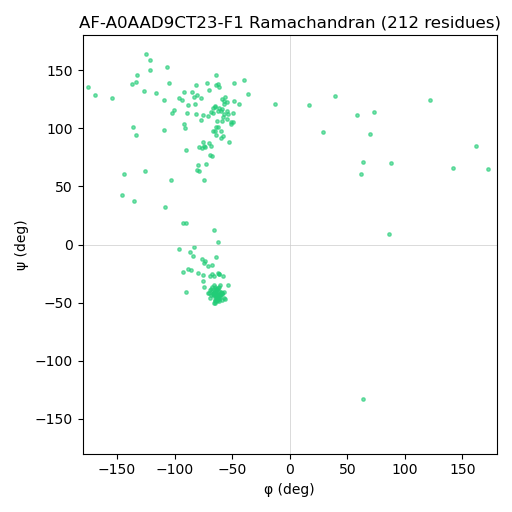U A CA 1
ATOM 658 C C . LEU A 1 84 ? 16.581 0.926 10.350 1.00 63.69 84 LEU A C 1
ATOM 660 O O . LEU A 1 84 ? 16.587 -0.164 9.781 1.00 63.69 84 LEU A O 1
ATOM 664 N N . GLN A 1 85 ? 16.788 1.036 11.666 1.00 61.62 85 GLN A N 1
ATOM 665 C CA . GLN A 1 85 ? 17.010 -0.116 12.543 1.00 61.62 85 GLN A CA 1
ATOM 666 C C . GLN A 1 85 ? 15.774 -1.020 12.687 1.00 61.62 85 GLN A C 1
ATOM 668 O O . GLN A 1 85 ? 15.928 -2.221 12.903 1.00 61.62 85 GLN A O 1
ATOM 673 N N . LEU A 1 86 ? 14.558 -0.488 12.500 1.00 58.72 86 LEU A N 1
ATOM 674 C CA . LEU A 1 86 ? 13.327 -1.285 12.512 1.00 58.72 86 LEU A CA 1
ATOM 675 C C . LEU A 1 86 ? 13.253 -2.217 11.303 1.00 58.72 86 LEU A C 1
ATOM 677 O O . LEU A 1 86 ? 12.869 -3.370 11.458 1.00 58.72 86 LEU A O 1
ATOM 681 N N . LYS A 1 87 ? 13.697 -1.764 10.120 1.00 59.81 87 LYS A N 1
ATOM 682 C CA . LYS A 1 87 ? 13.744 -2.607 8.911 1.00 59.81 87 LYS A CA 1
ATOM 683 C C . LYS A 1 87 ? 14.647 -3.832 9.106 1.00 59.81 87 LYS A C 1
ATOM 685 O O . LYS A 1 87 ? 14.344 -4.900 8.590 1.00 59.81 87 LYS A O 1
ATOM 690 N N . SER A 1 88 ? 15.736 -3.687 9.865 1.00 59.94 88 SER A N 1
ATOM 691 C CA . SER A 1 88 ? 16.659 -4.787 10.182 1.00 59.94 88 SER A CA 1
ATOM 692 C C . SER A 1 88 ? 16.020 -5.841 11.097 1.00 59.94 88 SER A C 1
ATOM 694 O O . SER A 1 88 ? 16.136 -7.037 10.837 1.00 59.94 88 SER A O 1
ATOM 696 N N . GLN A 1 89 ? 15.289 -5.411 12.132 1.00 59.28 89 GLN A N 1
ATOM 697 C CA . GLN A 1 89 ? 14.632 -6.328 13.073 1.00 59.28 89 GLN A CA 1
ATOM 698 C C . GLN A 1 89 ? 13.393 -7.003 12.474 1.00 59.28 89 GLN A C 1
ATOM 700 O O . GLN A 1 89 ? 13.183 -8.191 12.701 1.00 59.28 89 GLN A O 1
ATOM 705 N N . LEU A 1 90 ? 12.622 -6.291 11.646 1.00 58.41 90 LEU A N 1
ATOM 706 C CA . LEU A 1 90 ? 11.440 -6.841 10.976 1.00 58.41 90 LEU A CA 1
ATOM 707 C C . LEU A 1 90 ? 11.819 -7.992 10.018 1.00 58.41 90 LEU A C 1
ATOM 709 O O . LEU A 1 90 ? 11.193 -9.052 10.022 1.00 58.41 90 LEU A O 1
ATOM 713 N N . LYS A 1 91 ? 12.948 -7.848 9.303 1.00 59.12 91 LYS A N 1
ATOM 714 C CA . LYS A 1 91 ? 13.540 -8.922 8.482 1.00 59.12 91 LYS A CA 1
ATOM 715 C C . LYS A 1 91 ? 13.950 -10.157 9.297 1.00 59.12 91 LYS A C 1
ATOM 717 O O . LYS A 1 91 ? 14.005 -11.249 8.740 1.00 59.12 91 LYS A O 1
ATOM 722 N N . LYS A 1 92 ? 14.235 -10.005 10.597 1.00 53.91 92 LYS A N 1
ATOM 723 C CA . LYS A 1 92 ? 14.636 -11.097 11.501 1.00 53.91 92 LYS A CA 1
ATOM 724 C C . LYS A 1 92 ? 13.454 -11.735 12.242 1.00 53.91 92 LYS A C 1
ATOM 726 O O . LYS A 1 92 ? 13.551 -12.898 12.614 1.00 53.91 92 LYS A O 1
ATOM 731 N N . SER A 1 93 ? 12.340 -11.017 12.410 1.00 49.44 93 SE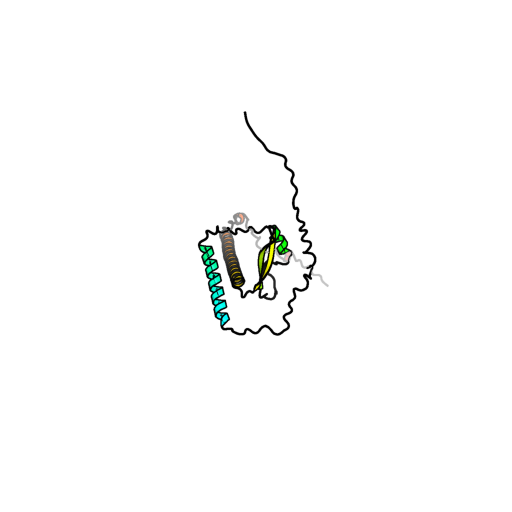R A N 1
ATOM 732 C CA . SER A 1 93 ? 11.112 -11.508 13.056 1.00 49.44 93 SER A CA 1
ATOM 733 C C . SER A 1 93 ? 10.089 -12.111 12.084 1.00 49.44 93 SER A C 1
ATOM 735 O O . SER A 1 93 ? 8.913 -12.210 12.421 1.00 49.44 93 SER A O 1
ATOM 737 N N . GLY A 1 94 ? 10.501 -12.487 10.871 1.00 47.97 94 GLY A N 1
ATOM 738 C CA . GLY A 1 94 ? 9.630 -13.193 9.929 1.00 47.97 94 GLY A CA 1
ATOM 739 C C . GLY A 1 94 ? 8.741 -12.307 9.054 1.00 47.97 94 GLY A C 1
ATOM 740 O O . GLY A 1 94 ? 7.934 -12.857 8.307 1.00 47.97 94 GLY A O 1
ATOM 741 N N . SER A 1 95 ? 8.913 -10.974 9.043 1.00 48.03 95 SER A N 1
ATOM 742 C CA . SER A 1 95 ? 8.350 -10.177 7.947 1.00 48.03 95 SER A CA 1
ATOM 743 C C . SER A 1 95 ? 9.213 -10.406 6.707 1.00 48.03 95 SER A C 1
ATOM 745 O O . SER A 1 95 ? 10.168 -9.681 6.398 1.00 48.03 95 SER A O 1
ATOM 747 N N . ARG A 1 96 ? 8.914 -11.480 5.994 1.00 46.38 96 ARG A N 1
ATOM 748 C CA . ARG A 1 96 ? 9.297 -11.568 4.598 1.00 46.38 96 ARG A CA 1
ATOM 749 C C . ARG A 1 96 ? 8.569 -10.403 3.922 1.00 46.38 96 ARG A C 1
ATOM 751 O O . ARG A 1 96 ? 7.345 -10.326 3.981 1.00 46.38 96 ARG A O 1
ATOM 758 N N . GLU A 1 97 ? 9.324 -9.456 3.355 1.00 47.25 97 GLU A N 1
ATOM 759 C CA . GLU A 1 97 ? 8.800 -8.598 2.281 1.00 47.25 97 GLU A CA 1
ATOM 760 C C . GLU A 1 97 ? 7.942 -9.488 1.373 1.00 47.25 97 GLU A C 1
ATOM 762 O O . GLU A 1 97 ? 8.347 -10.638 1.162 1.00 47.25 97 GLU A O 1
ATOM 767 N N . PRO A 1 98 ? 6.796 -9.033 0.840 1.00 43.62 98 PRO A N 1
ATOM 768 C CA . PRO A 1 98 ? 6.080 -9.798 -0.165 1.00 43.62 98 PRO A CA 1
ATOM 769 C C . PRO A 1 98 ? 6.942 -9.823 -1.435 1.00 43.62 98 PRO A C 1
ATOM 771 O O . PRO A 1 98 ? 6.717 -9.105 -2.400 1.00 43.62 98 PRO A O 1
ATOM 774 N N . VAL A 1 99 ? 7.988 -10.647 -1.426 1.00 36.69 99 VAL A N 1
ATOM 775 C CA . VAL A 1 99 ? 8.705 -11.104 -2.599 1.00 36.69 99 VAL A CA 1
ATOM 776 C C . VAL A 1 99 ? 7.752 -12.099 -3.234 1.00 36.69 99 VAL A C 1
ATOM 778 O O . VAL A 1 99 ? 7.798 -13.303 -2.971 1.00 36.69 99 VAL A O 1
ATOM 781 N N . ILE A 1 100 ? 6.818 -11.560 -4.015 1.00 43.44 100 ILE A N 1
ATOM 782 C CA . ILE A 1 100 ? 6.049 -12.320 -4.992 1.00 43.44 100 ILE A CA 1
ATOM 783 C C . ILE A 1 100 ? 7.058 -12.676 -6.085 1.00 43.44 100 ILE A C 1
ATOM 785 O O . ILE A 1 100 ? 7.333 -11.913 -7.005 1.00 43.44 100 ILE A O 1
ATOM 789 N N . GLY A 1 101 ? 7.738 -13.793 -5.869 1.00 39.31 101 GLY A N 1
ATOM 790 C CA . GLY A 1 101 ? 8.891 -14.226 -6.645 1.00 39.31 101 GLY A CA 1
ATOM 791 C C . GLY A 1 101 ? 9.514 -15.437 -5.973 1.00 39.31 101 GLY A C 1
ATOM 792 O O . GLY A 1 101 ? 10.601 -15.356 -5.412 1.00 39.31 101 GLY A O 1
ATOM 793 N N . GLY A 1 102 ? 8.762 -16.532 -5.937 1.00 31.94 102 GLY A N 1
ATOM 794 C CA . GLY A 1 102 ? 9.173 -17.772 -5.294 1.00 31.94 102 GLY A CA 1
ATOM 795 C C . GLY A 1 102 ? 7.961 -18.645 -5.033 1.00 31.94 102 GLY A C 1
ATOM 796 O O . GLY A 1 102 ? 7.344 -18.526 -3.979 1.00 31.94 102 GLY A O 1
ATOM 797 N N . GLU A 1 103 ? 7.610 -19.394 -6.074 1.00 39.09 103 GLU A N 1
ATOM 798 C CA . GLU A 1 103 ? 7.008 -20.731 -6.097 1.00 39.09 103 GLU A CA 1
ATOM 799 C C . GLU A 1 103 ? 6.376 -21.213 -4.773 1.00 39.09 103 GLU A C 1
ATOM 801 O O . GLU A 1 103 ? 7.048 -21.348 -3.754 1.00 39.09 103 GLU A O 1
ATOM 806 N N . GLU A 1 104 ? 5.070 -21.497 -4.839 1.00 41.62 104 GLU A N 1
ATOM 807 C CA . GLU A 1 104 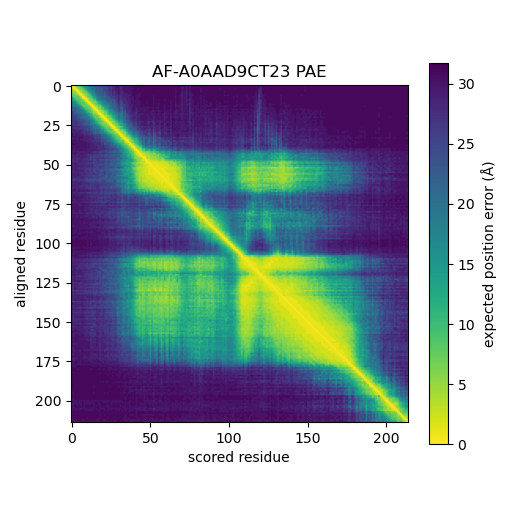? 4.337 -22.356 -3.898 1.00 41.62 104 GLU A CA 1
ATOM 808 C C . GLU A 1 104 ? 4.295 -21.881 -2.433 1.00 41.62 104 GLU A C 1
ATOM 810 O O . GLU A 1 104 ? 4.704 -22.572 -1.507 1.00 41.62 104 GLU A O 1
ATOM 815 N N . ASN A 1 105 ? 3.731 -20.694 -2.198 1.00 40.72 105 ASN A N 1
ATOM 816 C CA . ASN A 1 105 ? 3.113 -20.407 -0.905 1.00 40.72 105 ASN A CA 1
ATOM 817 C C . ASN A 1 105 ? 1.607 -20.357 -1.126 1.00 40.72 105 ASN A C 1
ATOM 819 O O . ASN A 1 105 ? 1.138 -19.622 -1.997 1.00 40.72 105 ASN A O 1
ATOM 823 N N . GLU A 1 106 ? 0.879 -21.179 -0.372 1.00 45.91 106 GLU A N 1
ATOM 824 C CA . GLU A 1 106 ? -0.569 -21.097 -0.206 1.00 45.91 106 GLU A CA 1
ATOM 825 C C . GLU A 1 106 ? -0.978 -19.626 -0.194 1.00 45.91 106 GLU A C 1
ATOM 827 O O . GLU A 1 106 ? -0.349 -18.823 0.499 1.00 45.91 106 GLU A O 1
ATOM 832 N N . ILE A 1 107 ? -1.967 -19.259 -1.013 1.00 56.94 107 ILE A N 1
ATOM 833 C CA . ILE A 1 107 ? -2.511 -17.903 -1.049 1.00 56.94 107 ILE A CA 1
ATOM 834 C C . ILE A 1 107 ? -3.045 -17.638 0.355 1.00 56.94 107 ILE A C 1
ATOM 836 O O . ILE A 1 107 ? -4.164 -18.021 0.691 1.00 56.94 107 ILE A O 1
ATOM 840 N N . SER A 1 108 ? -2.210 -17.064 1.213 1.00 67.50 108 SER A N 1
ATOM 841 C CA . SER A 1 108 ? -2.606 -16.688 2.548 1.00 67.50 108 SER A CA 1
ATOM 842 C C . SER A 1 108 ? -3.660 -15.611 2.362 1.00 67.50 108 SER A C 1
ATOM 844 O O . SER A 1 108 ? -3.389 -14.551 1.800 1.00 67.50 108 SER A O 1
ATOM 846 N N . ASP A 1 109 ? -4.878 -15.874 2.833 1.00 85.25 109 ASP 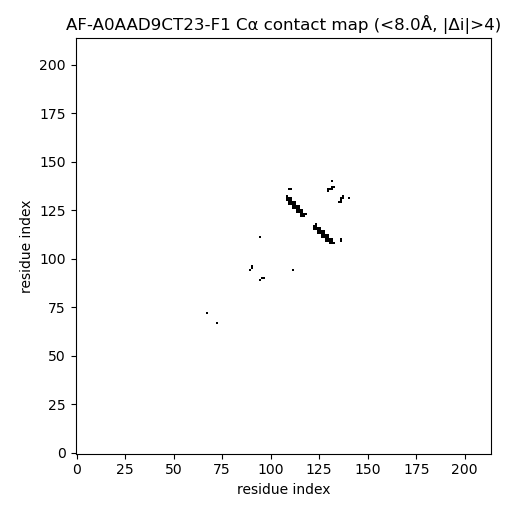A N 1
ATOM 847 C CA . ASP A 1 109 ? -6.027 -14.961 2.731 1.00 85.25 109 ASP A CA 1
ATOM 848 C C . ASP A 1 109 ? -5.829 -13.667 3.554 1.00 85.25 109 ASP A C 1
ATOM 850 O O . ASP A 1 109 ? -6.750 -12.892 3.786 1.00 85.25 109 ASP A O 1
ATOM 854 N N . THR A 1 110 ? -4.606 -13.414 4.026 1.00 88.94 110 THR A N 1
ATOM 855 C CA . THR A 1 110 ? -4.217 -12.285 4.861 1.00 88.94 110 THR A CA 1
ATOM 856 C C . THR A 1 110 ? -2.888 -11.690 4.409 1.00 88.94 110 THR A C 1
ATOM 858 O O . THR A 1 110 ? -1.918 -12.408 4.165 1.00 88.94 110 THR A O 1
ATOM 861 N N . MET A 1 111 ? -2.817 -10.364 4.407 1.00 90.19 111 MET A N 1
ATOM 862 C CA . MET A 1 111 ? -1.634 -9.560 4.151 1.00 90.19 111 MET A CA 1
ATOM 863 C C . MET A 1 111 ? -1.068 -8.965 5.451 1.00 90.19 111 MET A C 1
ATOM 865 O O . MET A 1 111 ? -1.812 -8.494 6.308 1.00 90.19 111 MET A O 1
ATOM 869 N N . GLN A 1 112 ? 0.260 -8.962 5.598 1.00 90.12 112 GLN A N 1
ATOM 870 C CA . GLN A 1 112 ? 0.942 -8.436 6.785 1.00 90.12 112 GLN A CA 1
ATOM 871 C C . GLN A 1 112 ? 1.121 -6.913 6.723 1.00 90.12 112 GLN A C 1
ATOM 873 O O . GLN A 1 112 ? 1.725 -6.387 5.790 1.00 90.12 112 GLN A O 1
ATOM 878 N N . PHE A 1 113 ? 0.671 -6.218 7.767 1.00 89.88 113 PHE A N 1
ATOM 879 C CA . PHE A 1 113 ? 0.899 -4.792 8.001 1.00 89.88 113 PHE A CA 1
ATOM 880 C C . PHE A 1 113 ? 1.611 -4.575 9.335 1.00 89.88 113 PHE A C 1
ATOM 882 O O . PHE A 1 113 ? 1.429 -5.332 10.285 1.00 89.88 113 PHE A O 1
ATOM 889 N N . VAL A 1 114 ? 2.410 -3.514 9.440 1.00 90.88 114 VAL A N 1
ATOM 890 C CA . VAL A 1 114 ? 3.068 -3.140 10.698 1.00 90.88 114 VAL A CA 1
ATOM 891 C C . VAL A 1 114 ? 2.294 -2.004 11.354 1.00 90.88 114 VAL A C 1
ATOM 893 O O . VAL A 1 114 ? 2.244 -0.894 10.830 1.00 90.88 114 VAL A O 1
ATOM 896 N N . MET A 1 115 ? 1.722 -2.260 12.528 1.00 91.19 115 MET A N 1
ATOM 897 C CA . MET A 1 115 ? 1.087 -1.249 13.364 1.00 91.19 115 MET A CA 1
ATOM 898 C C . MET A 1 115 ? 2.117 -0.620 14.298 1.00 91.19 115 MET A C 1
ATOM 900 O O . MET A 1 115 ? 2.710 -1.289 15.149 1.00 91.19 115 MET A O 1
ATOM 904 N N . LEU A 1 116 ? 2.298 0.689 14.168 1.00 89.69 116 LEU A N 1
ATOM 905 C CA . LEU A 1 116 ? 3.113 1.482 15.077 1.00 89.69 116 LEU A CA 1
ATOM 906 C C . LEU A 1 116 ? 2.293 1.844 16.323 1.00 89.69 116 LEU A C 1
ATOM 908 O O . LEU A 1 116 ? 1.258 2.494 16.230 1.00 89.69 116 LEU A O 1
ATOM 912 N N . THR A 1 117 ? 2.769 1.441 17.499 1.00 89.31 117 THR A N 1
ATOM 913 C CA . THR A 1 117 ? 2.161 1.742 18.809 1.00 89.31 117 THR A CA 1
ATOM 914 C C . THR A 1 117 ? 3.189 2.409 19.723 1.00 89.31 117 THR A C 1
ATOM 916 O O . THR A 1 117 ? 4.383 2.380 19.441 1.00 89.31 117 THR A O 1
ATOM 919 N N . ARG A 1 118 ? 2.775 3.056 20.814 1.00 88.81 118 ARG A N 1
ATOM 920 C CA . ARG A 1 118 ? 3.700 3.637 21.804 1.00 88.81 118 ARG A CA 1
ATOM 921 C C . ARG A 1 118 ? 3.346 3.120 23.194 1.00 88.81 118 ARG A C 1
ATOM 923 O O . ARG A 1 118 ? 2.180 3.153 23.568 1.00 88.81 118 ARG A O 1
ATOM 930 N N . LYS A 1 119 ? 4.344 2.662 23.958 1.00 88.94 119 LYS A N 1
ATOM 931 C CA . LYS A 1 119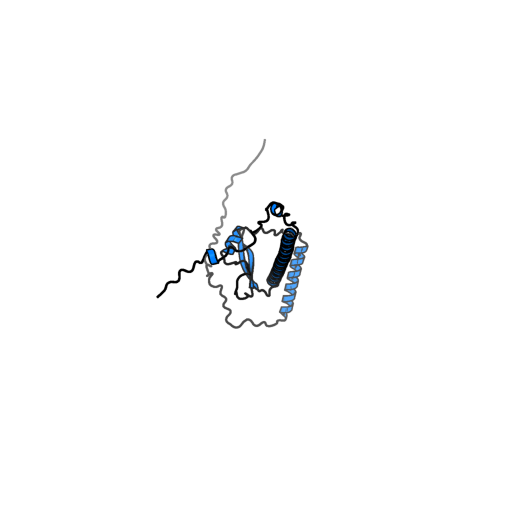 ? 4.212 2.372 25.398 1.00 88.94 119 LYS A CA 1
ATOM 932 C C . LYS A 1 119 ? 4.997 3.447 26.151 1.00 88.94 119 LYS A C 1
ATOM 934 O O . LYS A 1 119 ? 6.227 3.394 26.212 1.00 88.94 119 LYS A O 1
ATOM 939 N N . GLY A 1 120 ? 4.294 4.468 26.643 1.00 89.88 120 GLY A N 1
ATOM 940 C CA . GLY A 1 120 ? 4.916 5.713 27.114 1.00 89.88 120 GLY A CA 1
ATOM 941 C C . GLY A 1 120 ? 5.629 6.446 25.968 1.00 89.88 120 GLY A C 1
ATOM 942 O O . GLY A 1 120 ? 5.095 6.544 24.867 1.00 89.88 120 GLY A O 1
ATOM 943 N N . ASN A 1 121 ? 6.870 6.891 26.193 1.00 87.69 121 ASN A N 1
ATOM 944 C CA . ASN A 1 121 ? 7.693 7.550 25.163 1.00 87.69 121 ASN A CA 1
ATOM 945 C C . ASN A 1 121 ? 8.430 6.577 24.221 1.00 87.69 121 ASN A C 1
ATOM 947 O O . ASN A 1 121 ? 9.129 7.019 23.311 1.00 87.69 121 ASN A O 1
ATOM 951 N N . LYS A 1 122 ? 8.309 5.257 24.421 1.00 86.31 122 LYS A N 1
ATOM 952 C CA . LYS A 1 122 ? 8.982 4.259 23.576 1.00 86.31 122 LYS A CA 1
ATOM 953 C C . LYS A 1 122 ? 8.062 3.798 22.447 1.00 86.31 122 LYS A C 1
ATOM 955 O O . LYS A 1 122 ? 6.969 3.288 22.695 1.00 86.31 122 LYS A O 1
ATOM 960 N N . GLN A 1 123 ? 8.535 3.937 21.209 1.00 87.12 123 GLN A N 1
ATOM 961 C CA . GLN A 1 123 ? 7.862 3.398 20.029 1.00 87.12 123 GLN A CA 1
ATOM 962 C C . GLN A 1 123 ? 7.952 1.864 20.025 1.00 87.12 123 GLN A C 1
ATOM 964 O O . GLN A 1 123 ? 9.018 1.289 20.230 1.00 87.12 123 GLN A O 1
ATOM 969 N N . GLN A 1 124 ? 6.825 1.215 19.772 1.00 86.62 124 GLN A N 1
ATOM 970 C CA . GLN A 1 124 ? 6.668 -0.218 19.577 1.00 86.62 124 GLN A CA 1
ATOM 971 C C . GLN A 1 124 ? 6.055 -0.479 18.200 1.00 86.62 124 GLN A C 1
ATOM 973 O O . GLN A 1 124 ? 5.430 0.396 17.592 1.00 86.62 124 GLN A O 1
ATOM 978 N N . TYR A 1 125 ? 6.241 -1.693 17.701 1.00 88.56 125 TYR A N 1
ATOM 979 C CA . TYR A 1 125 ? 5.613 -2.155 16.475 1.00 88.56 125 TYR A CA 1
ATOM 980 C C . TYR A 1 125 ? 5.006 -3.533 16.708 1.00 88.56 125 TYR A C 1
ATOM 982 O O . TYR A 1 125 ? 5.531 -4.329 17.487 1.00 88.56 125 TYR A O 1
ATOM 990 N N . LYS A 1 126 ? 3.885 -3.798 16.046 1.00 89.25 126 LYS A N 1
ATOM 991 C CA . LYS A 1 126 ? 3.219 -5.099 16.040 1.00 89.25 126 LYS A CA 1
ATOM 992 C C . LYS A 1 126 ? 2.847 -5.454 14.610 1.00 89.25 126 LYS A C 1
ATOM 994 O O . LYS A 1 126 ? 2.430 -4.580 13.857 1.00 89.25 126 LYS A O 1
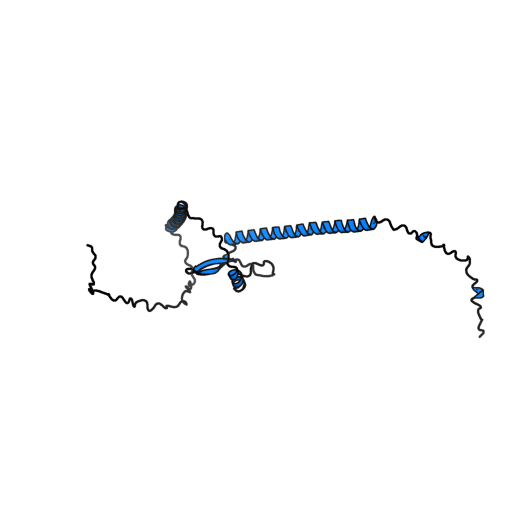ATOM 999 N N . ILE A 1 127 ? 3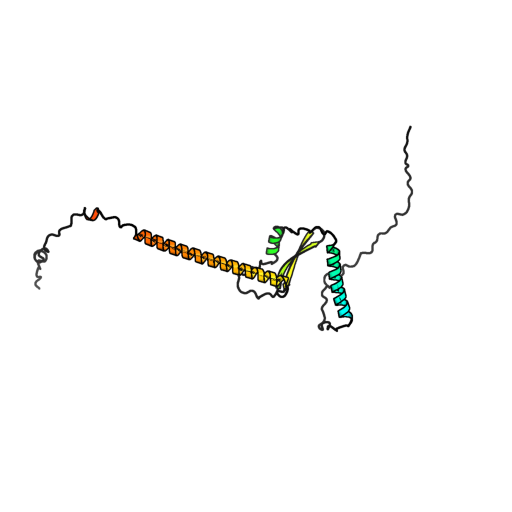.020 -6.715 14.238 1.00 89.88 127 ILE A N 1
ATOM 1000 C CA . ILE A 1 127 ? 2.593 -7.215 12.930 1.00 89.88 127 ILE A CA 1
ATOM 1001 C C . ILE A 1 127 ? 1.114 -7.589 13.037 1.00 89.88 127 ILE A C 1
ATOM 1003 O O . ILE A 1 127 ? 0.714 -8.265 13.983 1.00 89.88 127 ILE A O 1
ATOM 1007 N N . LEU A 1 128 ? 0.312 -7.119 12.088 1.00 91.88 128 LEU A N 1
ATOM 1008 C CA . LEU A 1 128 ? -1.104 -7.427 11.944 1.00 91.88 128 LEU A CA 1
ATOM 1009 C C . LEU A 1 128 ? -1.322 -8.175 10.632 1.00 91.88 128 LEU A C 1
ATOM 1011 O O . LEU A 1 128 ? -0.893 -7.712 9.578 1.00 91.88 128 LEU A O 1
ATOM 1015 N N . ASN A 1 129 ? -2.031 -9.297 10.698 1.00 91.56 129 ASN A N 1
ATOM 1016 C CA . ASN A 1 129 ? -2.469 -10.041 9.522 1.00 91.56 129 ASN A CA 1
ATOM 1017 C C . ASN A 1 129 ? -3.865 -9.545 9.142 1.00 91.56 129 ASN A C 1
ATOM 1019 O O . ASN A 1 129 ? -4.844 -9.854 9.818 1.00 91.56 129 ASN A O 1
ATOM 1023 N N . VAL A 1 130 ? -3.948 -8.726 8.099 1.00 92.25 130 VAL A N 1
ATOM 1024 C CA . VAL A 1 130 ? -5.196 -8.123 7.622 1.00 92.25 130 VAL A CA 1
ATOM 1025 C C . VAL A 1 130 ? -5.748 -8.974 6.482 1.00 92.25 130 VAL A C 1
ATOM 1027 O O . VAL A 1 130 ? -5.018 -9.201 5.521 1.00 92.25 130 VAL A O 1
ATOM 1030 N N . PRO A 1 131 ? -7.007 -9.435 6.534 1.00 93.38 131 PRO A N 1
ATOM 1031 C CA . PRO A 1 131 ? -7.562 -10.284 5.486 1.00 93.38 131 PRO A CA 1
ATOM 1032 C C . PRO A 1 131 ? -7.636 -9.553 4.142 1.00 93.38 131 PRO A C 1
ATOM 1034 O O . PRO A 1 131 ? -7.901 -8.350 4.110 1.00 93.38 131 PRO A O 1
ATOM 1037 N N . LEU A 1 132 ? -7.442 -10.276 3.037 1.00 89.75 132 LEU A N 1
ATOM 1038 C CA . LEU A 1 132 ? -7.508 -9.732 1.674 1.00 89.75 132 LEU A CA 1
ATOM 1039 C C . LEU A 1 132 ? -8.899 -9.176 1.336 1.00 89.75 132 LEU A C 1
ATOM 1041 O O . LEU A 1 132 ? -9.010 -8.263 0.524 1.00 89.75 132 LEU A O 1
ATOM 1045 N N . SER A 1 133 ? -9.944 -9.665 2.009 1.00 90.94 133 SER A N 1
ATOM 1046 C CA . SER A 1 133 ? -11.307 -9.126 1.927 1.00 90.94 133 SER A CA 1
ATOM 1047 C C . SER A 1 133 ? -11.457 -7.722 2.528 1.00 90.94 133 SER A C 1
ATOM 1049 O O . SER A 1 133 ? -12.431 -7.027 2.234 1.00 90.94 133 SER A O 1
ATOM 1051 N N . SER A 1 134 ? -10.507 -7.269 3.354 1.00 93.88 134 SER A N 1
ATOM 1052 C CA . SER A 1 134 ? -10.498 -5.901 3.871 1.00 93.88 134 SER A CA 1
ATOM 1053 C C . SER A 1 134 ? -10.131 -4.910 2.771 1.00 93.88 134 SER A C 1
ATOM 1055 O O . SER A 1 134 ? -9.174 -5.113 2.024 1.00 93.88 134 SER A O 1
ATOM 1057 N N . HIS A 1 135 ? -10.821 -3.768 2.743 1.00 93.00 135 HIS A N 1
ATOM 1058 C CA . HIS A 1 135 ? -10.548 -2.678 1.804 1.00 93.00 135 HIS A CA 1
ATOM 1059 C C . HIS A 1 135 ? -9.080 -2.226 1.823 1.00 93.00 135 HIS A C 1
ATOM 1061 O O . HIS A 1 135 ? -8.538 -1.862 0.782 1.00 93.00 135 HIS A O 1
ATOM 1067 N N . LEU A 1 136 ? -8.420 -2.253 2.987 1.00 93.62 136 LEU A N 1
ATOM 1068 C CA . LEU A 1 136 ? -7.012 -1.867 3.106 1.00 93.62 136 LEU A CA 1
ATOM 1069 C C . LEU A 1 136 ? -6.097 -2.819 2.321 1.00 93.62 136 LEU A C 1
ATOM 1071 O O . LEU A 1 136 ? -5.270 -2.372 1.527 1.00 93.62 136 LEU A O 1
ATOM 1075 N N . ALA A 1 137 ? -6.259 -4.126 2.535 1.00 93.19 137 ALA A N 1
ATOM 1076 C CA . ALA A 1 137 ? -5.445 -5.146 1.887 1.00 93.19 137 ALA A CA 1
ATOM 1077 C C . ALA A 1 137 ? -5.771 -5.251 0.393 1.00 93.19 137 ALA A C 1
ATOM 1079 O O . ALA A 1 137 ? -4.850 -5.291 -0.417 1.00 93.19 137 ALA A O 1
ATOM 1080 N N . ALA A 1 138 ? -7.055 -5.202 0.022 1.00 92.25 138 ALA A N 1
ATOM 1081 C CA . ALA A 1 138 ? -7.498 -5.231 -1.369 1.00 92.25 138 ALA A CA 1
ATOM 1082 C C . ALA A 1 138 ? -6.909 -4.072 -2.189 1.00 92.25 138 ALA A C 1
ATOM 1084 O O . ALA A 1 138 ? -6.350 -4.291 -3.262 1.00 92.25 138 ALA A O 1
ATOM 1085 N N . ASN A 1 139 ? -6.963 -2.839 -1.672 1.00 93.31 139 ASN A N 1
ATOM 1086 C CA . ASN A 1 139 ? -6.383 -1.686 -2.365 1.00 93.31 139 ASN A CA 1
ATOM 1087 C C . ASN A 1 139 ? -4.861 -1.801 -2.501 1.00 93.31 139 ASN A C 1
ATOM 1089 O O . ASN A 1 139 ? -4.323 -1.555 -3.578 1.00 93.31 139 ASN A O 1
ATOM 1093 N N . HIS A 1 140 ? -4.165 -2.204 -1.435 1.00 91.19 140 HIS A N 1
ATOM 1094 C CA . HIS A 1 140 ? -2.713 -2.380 -1.471 1.00 91.19 140 HIS A CA 1
ATOM 1095 C C . HIS A 1 140 ? -2.288 -3.522 -2.413 1.00 91.19 140 HIS A C 1
ATOM 1097 O O . HIS A 1 140 ? -1.262 -3.442 -3.089 1.00 91.19 140 HIS A O 1
ATOM 1103 N N . PHE A 1 141 ? -3.083 -4.589 -2.491 1.00 90.19 141 PHE A N 1
ATOM 1104 C CA . PHE A 1 141 ? -2.881 -5.678 -3.439 1.00 90.19 141 PHE A CA 1
ATOM 1105 C C . PHE A 1 141 ? -3.066 -5.204 -4.885 1.00 90.19 141 PHE A C 1
ATOM 1107 O O . PHE A 1 141 ? -2.172 -5.395 -5.707 1.00 90.19 141 PHE A O 1
ATOM 1114 N N . ASN A 1 142 ? -4.169 -4.512 -5.177 1.00 91.75 142 ASN A N 1
ATOM 1115 C CA . ASN A 1 142 ? -4.443 -3.965 -6.507 1.00 91.75 142 ASN A CA 1
ATOM 1116 C C . ASN A 1 142 ? -3.360 -2.974 -6.948 1.00 91.75 142 ASN A C 1
ATOM 1118 O O . ASN A 1 142 ? -2.925 -3.006 -8.096 1.00 91.75 142 ASN A O 1
ATOM 1122 N N . GLN A 1 143 ? -2.884 -2.123 -6.034 1.00 92.00 143 GLN A N 1
ATOM 1123 C CA . GLN A 1 143 ? -1.791 -1.193 -6.311 1.00 92.00 143 GLN A CA 1
ATOM 1124 C C . GLN A 1 143 ? -0.497 -1.931 -6.677 1.00 92.00 143 GLN A C 1
ATOM 1126 O O . GLN A 1 143 ? 0.121 -1.603 -7.686 1.00 92.00 143 GLN A O 1
ATOM 1131 N N . GLN A 1 144 ? -0.114 -2.956 -5.911 1.00 89.94 144 GLN A N 1
ATOM 1132 C CA . GLN A 1 144 ? 1.057 -3.775 -6.238 1.00 89.94 144 GLN A CA 1
ATOM 1133 C C . GLN A 1 144 ? 0.902 -4.524 -7.562 1.00 89.94 144 GLN A C 1
ATOM 1135 O O . GLN A 1 144 ? 1.880 -4.676 -8.289 1.00 89.94 144 GLN A O 1
ATOM 1140 N N . GLN A 1 145 ? -0.295 -5.023 -7.873 1.00 90.44 145 GLN A N 1
ATOM 1141 C CA . GLN A 1 145 ? -0.558 -5.702 -9.140 1.00 90.44 145 GLN A CA 1
ATOM 1142 C C . GLN A 1 145 ? -0.399 -4.731 -10.313 1.00 90.44 145 GLN A C 1
ATOM 1144 O O . GLN A 1 145 ? 0.334 -5.033 -11.252 1.00 90.44 145 GLN A O 1
ATOM 1149 N N . ALA A 1 146 ? -1.001 -3.543 -10.220 1.00 93.25 146 ALA A N 1
ATOM 1150 C CA . ALA A 1 146 ? -0.860 -2.499 -11.229 1.00 93.25 146 ALA A CA 1
ATOM 1151 C C . ALA A 1 146 ? 0.609 -2.082 -11.421 1.00 93.25 146 ALA A C 1
ATOM 1153 O O . ALA A 1 146 ? 1.076 -1.974 -12.554 1.00 93.25 146 ALA A O 1
ATOM 1154 N N . GLU A 1 147 ? 1.366 -1.922 -10.329 1.00 92.56 147 GLU A N 1
ATOM 1155 C CA . GLU A 1 147 ? 2.798 -1.605 -10.386 1.00 92.56 147 GLU A CA 1
ATOM 1156 C C . GLU A 1 147 ? 3.607 -2.733 -11.048 1.00 92.56 147 GLU A C 1
ATOM 1158 O O . GLU A 1 147 ? 4.492 -2.479 -11.867 1.00 92.56 147 GLU A O 1
ATOM 1163 N N . GLN A 1 148 ? 3.303 -3.995 -10.737 1.00 92.44 148 GLN A N 1
ATOM 1164 C CA . GLN A 1 148 ? 3.967 -5.144 -11.354 1.00 92.44 148 GLN A CA 1
ATOM 1165 C C . GLN A 1 148 ? 3.658 -5.255 -12.847 1.00 92.44 148 GLN A C 1
ATOM 1167 O O . GLN A 1 148 ? 4.564 -5.523 -13.638 1.00 92.44 148 GLN A O 1
ATOM 1172 N N . GLU A 1 149 ? 2.409 -5.033 -13.248 1.00 94.06 149 GLU A N 1
ATOM 1173 C CA . GLU A 1 149 ? 2.004 -5.020 -14.653 1.00 94.06 149 GLU A CA 1
ATOM 1174 C C . GLU A 1 149 ? 2.683 -3.888 -15.421 1.00 94.06 149 GLU A C 1
ATOM 1176 O O . GLU A 1 149 ? 3.212 -4.120 -16.510 1.00 94.06 149 GLU A O 1
ATOM 1181 N N . GLU A 1 150 ? 2.753 -2.687 -14.844 1.00 94.19 150 GLU A N 1
ATOM 1182 C CA . GLU A 1 150 ? 3.485 -1.569 -15.433 1.00 94.19 150 GLU A CA 1
ATOM 1183 C C . GLU A 1 150 ? 4.976 -1.890 -15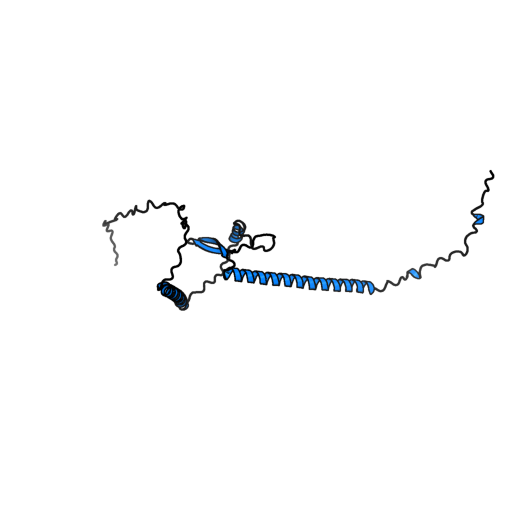.552 1.00 94.19 150 GLU A C 1
ATOM 1185 O O . GLU A 1 150 ? 5.565 -1.718 -16.621 1.00 94.19 150 GLU A O 1
ATOM 1190 N N . ARG A 1 151 ? 5.585 -2.437 -14.496 1.00 94.69 151 ARG A N 1
ATOM 1191 C CA . ARG A 1 151 ? 6.994 -2.839 -14.497 1.00 94.69 151 ARG A CA 1
ATOM 1192 C C . ARG A 1 151 ? 7.281 -3.907 -15.547 1.00 94.69 151 ARG A C 1
ATOM 1194 O O . ARG A 1 151 ? 8.290 -3.821 -16.248 1.00 94.69 151 ARG A O 1
ATOM 1201 N N . MET A 1 152 ? 6.416 -4.911 -15.679 1.00 95.00 152 MET A N 1
ATOM 1202 C CA . MET A 1 152 ? 6.547 -5.950 -16.703 1.00 95.00 152 MET A CA 1
ATOM 1203 C C . MET A 1 152 ? 6.360 -5.378 -18.105 1.00 95.00 152 MET A C 1
ATOM 1205 O O . MET A 1 152 ? 7.139 -5.695 -19.004 1.00 95.00 152 MET A O 1
ATOM 1209 N N . ARG A 1 153 ? 5.378 -4.494 -18.290 1.00 96.50 153 ARG A N 1
ATOM 1210 C CA . ARG A 1 153 ? 5.134 -3.805 -19.558 1.00 96.50 153 ARG A CA 1
ATOM 1211 C C . ARG A 1 153 ? 6.322 -2.938 -19.959 1.00 96.50 153 ARG A C 1
ATOM 1213 O O . ARG A 1 153 ? 6.736 -2.992 -21.112 1.00 96.50 153 ARG A O 1
ATOM 1220 N N . MET A 1 154 ? 6.886 -2.186 -19.019 1.00 96.88 154 MET A N 1
ATOM 1221 C CA . MET A 1 154 ? 8.071 -1.362 -19.234 1.00 96.88 154 MET A CA 1
ATOM 1222 C C . MET A 1 154 ? 9.272 -2.236 -19.585 1.00 96.88 154 MET A C 1
ATOM 1224 O O . MET A 1 154 ? 9.921 -1.987 -20.594 1.00 96.88 154 MET A O 1
ATOM 1228 N N . LYS A 1 155 ? 9.516 -3.311 -18.822 1.00 98.00 155 LYS A N 1
ATOM 1229 C CA . LYS A 1 155 ? 10.594 -4.264 -19.113 1.00 98.00 155 LYS A CA 1
ATOM 1230 C C . LYS A 1 155 ? 10.461 -4.844 -20.521 1.00 98.00 155 LYS A C 1
ATOM 1232 O O . LYS A 1 155 ? 11.445 -4.874 -21.251 1.00 98.00 155 LYS A O 1
ATOM 1237 N N . LYS A 1 156 ? 9.259 -5.279 -20.908 1.00 97.06 156 LYS A N 1
ATOM 1238 C CA . LYS A 1 156 ? 8.989 -5.795 -22.254 1.00 97.06 156 LYS A CA 1
ATOM 1239 C C . LYS A 1 156 ? 9.249 -4.732 -23.320 1.00 97.06 156 LYS A C 1
ATOM 1241 O O . LYS A 1 156 ? 9.980 -4.995 -24.260 1.00 97.06 156 LYS A O 1
ATOM 1246 N N . LEU A 1 157 ? 8.719 -3.525 -23.139 1.00 97.44 157 LEU A N 1
ATOM 1247 C CA . LEU A 1 157 ? 8.923 -2.421 -24.074 1.00 97.44 157 LEU A CA 1
ATOM 1248 C C . LEU A 1 157 ? 10.412 -2.077 -24.247 1.00 97.44 157 LEU A C 1
ATOM 1250 O O . LEU A 1 157 ? 10.857 -1.840 -25.364 1.00 97.44 157 LEU A O 1
ATOM 1254 N N . THR A 1 158 ? 11.190 -2.067 -23.162 1.00 97.06 158 THR A N 1
ATOM 1255 C CA . THR A 1 158 ? 12.639 -1.834 -23.220 1.00 97.06 158 THR A CA 1
ATOM 1256 C C . THR A 1 158 ? 13.359 -2.935 -23.994 1.00 97.06 158 THR A C 1
ATOM 1258 O O . THR A 1 158 ? 14.229 -2.619 -24.803 1.00 97.06 158 THR A O 1
ATOM 1261 N N . LEU A 1 159 ? 12.991 -4.203 -23.778 1.00 96.06 159 LEU A N 1
ATOM 1262 C CA . LEU A 1 159 ? 13.543 -5.326 -24.541 1.00 96.06 159 LEU A CA 1
ATOM 1263 C C . LEU A 1 159 ? 13.202 -5.204 -26.032 1.00 96.06 159 LEU A C 1
ATOM 1265 O O . LEU A 1 159 ? 14.107 -5.286 -26.853 1.00 96.06 159 LEU A O 1
ATOM 1269 N N . ASP A 1 160 ? 11.944 -4.910 -26.372 1.00 96.88 160 ASP A N 1
ATOM 1270 C CA . ASP A 1 160 ? 11.493 -4.765 -27.763 1.00 96.88 160 ASP A CA 1
ATOM 1271 C C . ASP A 1 160 ? 12.219 -3.610 -28.495 1.00 96.88 160 ASP A C 1
ATOM 1273 O O . ASP A 1 160 ? 12.508 -3.705 -29.690 1.00 96.88 160 ASP A O 1
ATOM 1277 N N . ILE A 1 161 ? 12.516 -2.499 -27.801 1.00 96.75 161 ILE A N 1
ATOM 1278 C CA . ILE A 1 161 ? 13.293 -1.377 -28.365 1.00 96.75 161 ILE A CA 1
ATOM 1279 C C . ILE A 1 161 ? 14.749 -1.783 -28.590 1.00 96.75 161 ILE A C 1
ATOM 1281 O O . ILE A 1 161 ? 15.305 -1.485 -29.645 1.00 96.75 161 ILE A O 1
ATOM 1285 N N . ASN A 1 162 ? 15.362 -2.440 -27.607 1.00 96.62 162 ASN A N 1
ATOM 1286 C CA . ASN A 1 162 ? 16.758 -2.845 -27.684 1.00 96.62 162 ASN A CA 1
ATOM 1287 C C . ASN A 1 162 ? 16.976 -3.897 -28.782 1.00 96.62 162 ASN A C 1
ATOM 1289 O O . ASN A 1 162 ? 17.868 -3.725 -29.602 1.00 96.62 162 ASN A O 1
ATOM 1293 N N . GLU A 1 163 ? 16.099 -4.900 -28.882 1.00 95.06 163 GLU A N 1
ATOM 1294 C CA . GLU A 1 163 ? 16.155 -5.914 -29.941 1.00 95.06 163 GLU A CA 1
ATOM 1295 C C . GLU A 1 163 ? 16.056 -5.279 -31.335 1.00 95.06 163 GLU A C 1
ATOM 1297 O O . GLU A 1 163 ? 16.795 -5.642 -32.249 1.00 95.06 163 GLU A O 1
ATOM 1302 N N . ARG A 1 164 ? 15.172 -4.287 -31.507 1.00 95.50 164 ARG A N 1
ATOM 1303 C CA . ARG A 1 164 ? 15.059 -3.558 -32.776 1.00 95.50 164 ARG A CA 1
ATOM 1304 C C . ARG A 1 164 ? 16.330 -2.780 -33.107 1.00 95.50 164 ARG A C 1
ATOM 1306 O O . ARG A 1 164 ? 16.778 -2.835 -34.246 1.00 95.50 164 ARG A O 1
ATOM 1313 N N . GLN A 1 165 ? 16.903 -2.081 -32.129 1.00 94.62 165 GLN A N 1
ATOM 1314 C CA . GLN A 1 165 ? 18.162 -1.356 -32.315 1.00 94.62 165 GLN A CA 1
ATOM 1315 C C . GLN A 1 165 ? 19.301 -2.308 -32.687 1.00 94.62 165 GLN A C 1
ATOM 1317 O O . GLN A 1 165 ? 20.030 -2.037 -33.630 1.00 94.62 165 GLN A O 1
ATOM 1322 N N . GLU A 1 166 ? 19.409 -3.463 -32.029 1.00 93.62 166 GLU A N 1
ATOM 1323 C CA . GLU A 1 166 ? 20.420 -4.470 -32.368 1.00 93.62 166 GLU A CA 1
ATOM 1324 C C . GLU A 1 166 ? 20.243 -5.021 -33.791 1.00 93.62 166 GLU A C 1
ATOM 1326 O O . GLU A 1 166 ? 21.229 -5.255 -34.491 1.00 93.62 166 GLU A O 1
ATOM 1331 N N . GLN A 1 167 ? 19.002 -5.213 -34.252 1.00 93.81 167 GLN A N 1
ATOM 1332 C CA . GLN A 1 167 ? 18.722 -5.626 -35.631 1.00 93.81 167 GLN A CA 1
ATOM 1333 C C . GLN A 1 167 ? 19.124 -4.549 -36.648 1.00 93.81 167 GLN A C 1
ATOM 1335 O O . GLN A 1 167 ? 19.697 -4.883 -37.689 1.00 93.81 167 GLN A O 1
ATOM 1340 N N . GLU A 1 168 ? 18.840 -3.277 -36.354 1.00 91.56 168 GLU A N 1
ATOM 1341 C CA . GLU A 1 168 ? 19.242 -2.129 -37.174 1.00 91.56 168 GLU A CA 1
ATOM 1342 C C . GLU A 1 168 ? 20.771 -2.005 -37.229 1.00 91.56 168 GLU A C 1
ATOM 1344 O O . GLU A 1 168 ? 21.336 -1.979 -38.323 1.00 91.56 168 GLU A O 1
ATOM 1349 N N . ASP A 1 169 ? 21.448 -2.065 -36.081 1.00 92.94 169 ASP A N 1
ATOM 1350 C CA . ASP A 1 169 ? 22.910 -2.028 -35.967 1.00 92.94 169 ASP A CA 1
ATOM 1351 C C . ASP A 1 169 ? 23.566 -3.208 -36.698 1.00 92.94 169 ASP A C 1
ATOM 1353 O O . ASP A 1 169 ? 24.569 -3.048 -37.400 1.00 92.94 169 ASP A O 1
ATOM 1357 N N . TYR A 1 170 ? 23.003 -4.416 -36.579 1.00 93.38 170 TYR A N 1
ATOM 1358 C CA . TYR A 1 170 ? 23.497 -5.592 -37.294 1.00 93.38 170 TYR A CA 1
ATOM 1359 C C . TYR A 1 170 ? 23.339 -5.428 -38.809 1.00 93.38 170 TYR A C 1
ATOM 1361 O O . TYR A 1 170 ? 24.242 -5.765 -39.583 1.00 93.38 170 TYR A O 1
ATOM 1369 N N . GLN A 1 171 ? 22.206 -4.880 -39.248 1.00 90.38 171 GLN A N 1
ATOM 1370 C CA . GLN A 1 171 ? 21.946 -4.611 -40.656 1.00 90.38 171 GLN A CA 1
ATOM 1371 C C . GLN A 1 171 ? 22.864 -3.506 -41.201 1.00 90.38 171 GLN A C 1
ATOM 1373 O O . GLN A 1 171 ? 23.407 -3.665 -42.297 1.00 90.38 171 GLN A O 1
ATOM 1378 N N . GLU A 1 172 ? 23.118 -2.444 -40.437 1.00 90.00 172 GLU A N 1
ATOM 1379 C CA . GLU A 1 172 ? 24.074 -1.385 -40.776 1.00 90.00 172 GLU A CA 1
ATOM 1380 C C . GLU A 1 172 ? 25.516 -1.915 -40.813 1.00 90.00 172 GLU A C 1
ATOM 1382 O O . GLU A 1 172 ? 26.270 -1.628 -41.748 1.00 90.00 172 GLU A O 1
ATOM 1387 N N . MET A 1 173 ? 25.905 -2.769 -39.864 1.00 89.62 173 MET A N 1
ATOM 1388 C CA . MET A 1 173 ? 27.207 -3.438 -39.869 1.00 89.62 173 MET A CA 1
ATOM 1389 C C . MET A 1 173 ? 27.384 -4.309 -41.122 1.00 89.62 173 MET A C 1
ATOM 1391 O O . MET A 1 173 ? 28.434 -4.267 -41.766 1.00 89.62 173 MET A O 1
ATOM 1395 N N . MET A 1 174 ? 26.358 -5.063 -41.523 1.00 87.88 174 MET A N 1
ATOM 1396 C CA . MET A 1 174 ? 26.392 -5.849 -42.761 1.00 87.88 174 MET A CA 1
ATOM 1397 C C . MET A 1 174 ? 26.433 -4.965 -44.013 1.00 87.88 174 MET A C 1
ATOM 1399 O O . MET A 1 174 ? 27.212 -5.233 -44.932 1.00 87.88 174 MET A O 1
ATOM 1403 N N . ALA A 1 175 ? 25.645 -3.889 -44.051 1.00 86.88 175 ALA A N 1
ATOM 1404 C CA . ALA A 1 175 ? 25.621 -2.949 -45.167 1.00 86.88 175 ALA A CA 1
ATOM 1405 C C . ALA A 1 175 ? 26.952 -2.197 -45.315 1.00 86.88 175 ALA A C 1
ATOM 1407 O O . ALA A 1 175 ? 27.462 -2.069 -46.428 1.00 86.88 175 ALA A O 1
ATOM 1408 N N . SER A 1 176 ? 27.563 -1.764 -44.211 1.00 81.31 176 SER A N 1
ATOM 1409 C CA . SER A 1 176 ? 28.876 -1.113 -44.210 1.00 81.31 176 SER A CA 1
ATOM 1410 C C . SER A 1 176 ? 29.983 -2.066 -44.669 1.00 81.31 176 SER A C 1
ATOM 1412 O O . SER A 1 176 ? 30.871 -1.658 -45.419 1.00 81.31 176 SER A O 1
ATOM 1414 N N . LEU A 1 177 ? 29.907 -3.356 -44.319 1.00 78.06 177 LEU A N 1
ATOM 1415 C CA . LEU A 1 177 ? 30.833 -4.369 -44.825 1.00 78.06 177 LEU A CA 1
ATOM 1416 C C . LEU A 1 177 ? 30.655 -4.611 -46.334 1.00 78.06 177 LEU A C 1
ATOM 1418 O O . LEU A 1 177 ? 31.650 -4.791 -47.038 1.00 78.06 177 LEU A O 1
ATOM 1422 N N . ALA A 1 178 ? 29.418 -4.560 -46.838 1.00 75.12 178 ALA A N 1
ATOM 1423 C CA . ALA A 1 178 ? 29.099 -4.696 -48.260 1.00 75.12 178 ALA A CA 1
ATOM 1424 C C . ALA A 1 178 ? 29.440 -3.442 -49.094 1.00 75.12 178 ALA A C 1
ATOM 1426 O O . ALA A 1 178 ? 29.797 -3.565 -50.265 1.00 75.12 178 ALA A O 1
ATOM 1427 N N . GLN A 1 179 ? 29.354 -2.241 -48.509 1.00 66.00 179 GLN A N 1
ATOM 1428 C CA . GLN A 1 179 ? 29.671 -0.971 -49.174 1.00 66.00 179 GLN A CA 1
ATOM 1429 C C . GLN A 1 179 ? 31.157 -0.610 -49.152 1.00 66.00 179 GLN A C 1
ATOM 1431 O O . GLN A 1 179 ? 31.556 0.315 -49.863 1.00 66.00 179 GLN A O 1
ATOM 1436 N N . ARG A 1 180 ? 32.006 -1.323 -48.398 1.00 60.12 180 ARG A N 1
ATOM 1437 C CA . ARG A 1 180 ? 33.457 -1.156 -48.550 1.00 60.12 180 ARG A CA 1
ATOM 1438 C C . ARG A 1 180 ? 33.830 -1.575 -49.975 1.00 60.12 180 ARG A C 1
ATOM 1440 O O . ARG A 1 180 ? 33.706 -2.759 -50.294 1.00 60.12 180 ARG A O 1
ATOM 1447 N N . PRO A 1 181 ? 34.309 -0.656 -50.838 1.00 61.56 181 PRO A N 1
ATOM 1448 C CA . PRO A 1 181 ? 34.819 -1.059 -52.135 1.00 61.56 181 PRO A CA 1
ATOM 1449 C C . PRO A 1 181 ? 35.932 -2.068 -51.876 1.00 61.56 181 PRO A C 1
ATOM 1451 O O . PRO A 1 181 ? 36.868 -1.780 -51.122 1.00 61.56 181 PRO A O 1
ATOM 1454 N N . ALA A 1 182 ? 35.802 -3.269 -52.450 1.00 64.06 182 ALA A N 1
ATOM 1455 C CA . ALA A 1 182 ? 36.858 -4.268 -52.389 1.00 64.06 182 ALA A CA 1
ATOM 1456 C C . ALA A 1 182 ? 38.159 -3.556 -52.778 1.00 64.06 182 ALA A C 1
ATOM 1458 O O . ALA A 1 182 ? 38.171 -2.920 -53.840 1.00 64.06 182 ALA A O 1
ATOM 1459 N N . PRO A 1 183 ? 39.213 -3.573 -51.937 1.00 63.56 183 PRO A N 1
ATOM 1460 C CA . PRO A 1 183 ? 40.437 -2.865 -52.260 1.00 63.56 183 PRO A CA 1
ATOM 1461 C C . PRO A 1 183 ? 40.874 -3.361 -53.630 1.00 63.56 183 PRO A C 1
ATOM 1463 O O . PRO A 1 183 ? 41.127 -4.557 -53.807 1.00 63.56 183 PRO A O 1
ATOM 1466 N N . ALA A 1 184 ? 40.860 -2.456 -54.613 1.00 64.62 184 ALA A N 1
ATOM 1467 C CA . ALA A 1 184 ? 41.229 -2.785 -55.973 1.00 64.62 184 ALA A CA 1
ATOM 1468 C C . ALA A 1 184 ? 42.610 -3.432 -55.898 1.00 64.62 184 ALA A C 1
ATOM 1470 O O . ALA A 1 184 ? 43.581 -2.814 -55.458 1.00 64.62 184 ALA A O 1
ATOM 1471 N N . ASN A 1 185 ? 42.672 -4.725 -56.211 1.00 59.75 185 ASN A N 1
ATOM 1472 C CA . ASN A 1 185 ? 43.875 -5.508 -56.003 1.00 59.75 185 ASN A CA 1
ATOM 1473 C C . ASN A 1 185 ? 44.887 -5.154 -57.100 1.00 59.75 185 ASN A C 1
ATOM 1475 O O . ASN A 1 185 ? 45.009 -5.851 -58.107 1.00 59.75 185 ASN A O 1
ATOM 1479 N N . THR A 1 186 ? 45.623 -4.063 -56.895 1.00 67.75 186 THR A N 1
ATOM 1480 C CA . THR A 1 186 ? 46.681 -3.568 -57.790 1.00 67.75 186 THR A CA 1
ATOM 1481 C C . THR A 1 186 ? 47.860 -4.543 -57.909 1.00 67.75 186 THR A C 1
ATOM 1483 O O . THR A 1 186 ? 48.690 -4.411 -58.807 1.00 67.75 186 THR A O 1
ATOM 1486 N N . ASN A 1 187 ? 47.924 -5.587 -57.068 1.00 60.97 187 ASN A N 1
ATOM 1487 C CA . ASN A 1 187 ? 48.897 -6.672 -57.218 1.00 60.97 187 ASN A CA 1
ATOM 1488 C C . ASN A 1 187 ? 48.542 -7.660 -58.341 1.00 60.97 187 ASN A C 1
ATOM 1490 O O . ASN A 1 187 ? 49.399 -8.458 -58.723 1.00 60.97 187 ASN A O 1
ATOM 1494 N N . ARG A 1 188 ? 47.323 -7.623 -58.902 1.00 61.62 188 ARG A N 1
ATOM 1495 C CA . ARG A 1 188 ? 46.952 -8.493 -60.033 1.00 61.62 188 ARG A CA 1
ATOM 1496 C C . ARG A 1 188 ? 47.682 -8.123 -61.328 1.00 61.62 188 ARG A C 1
ATOM 1498 O O . ARG A 1 188 ? 47.934 -9.010 -62.135 1.00 61.62 188 ARG A O 1
ATOM 1505 N N . GLU A 1 189 ? 48.078 -6.862 -61.488 1.00 61.91 189 GLU A N 1
ATOM 1506 C CA . GLU A 1 189 ? 48.856 -6.390 -62.644 1.00 61.91 189 GLU A CA 1
ATOM 1507 C C . GLU A 1 189 ? 50.369 -6.586 -62.474 1.00 61.91 189 GLU A C 1
ATOM 1509 O O . GLU A 1 189 ? 51.097 -6.679 -63.458 1.00 61.91 189 GLU A O 1
ATOM 1514 N N . ARG A 1 190 ? 50.856 -6.718 -61.232 1.00 61.84 190 ARG A N 1
ATOM 1515 C CA . ARG A 1 190 ? 52.291 -6.885 -60.929 1.00 61.84 190 ARG A CA 1
ATOM 1516 C C . ARG A 1 190 ? 52.782 -8.332 -60.959 1.00 61.84 190 ARG A C 1
ATOM 1518 O O . ARG A 1 190 ? 53.982 -8.564 -60.834 1.00 61.84 190 ARG A O 1
ATOM 1525 N N . ARG A 1 191 ? 51.891 -9.317 -61.109 1.00 65.25 191 ARG A N 1
ATOM 1526 C CA . ARG A 1 191 ? 52.295 -10.722 -61.245 1.00 65.25 191 ARG A CA 1
ATOM 1527 C C . ARG A 1 191 ? 52.518 -11.049 -62.724 1.00 65.25 191 ARG A C 1
ATOM 1529 O O . ARG A 1 191 ? 51.536 -11.077 -63.467 1.00 65.25 191 ARG A O 1
ATOM 1536 N N . PRO A 1 192 ? 53.754 -11.344 -63.171 1.00 67.62 192 PRO A N 1
ATOM 1537 C CA . PRO A 1 192 ? 53.957 -11.893 -64.505 1.00 67.62 192 PRO A CA 1
ATOM 1538 C C . PRO A 1 192 ? 53.141 -13.185 -64.619 1.00 67.62 192 PRO A C 1
ATOM 1540 O O . PRO A 1 192 ? 53.290 -14.103 -63.809 1.00 67.62 192 PRO A O 1
ATOM 1543 N N . ARG A 1 193 ? 52.217 -13.237 -65.587 1.00 69.25 193 ARG A N 1
ATOM 1544 C CA . ARG A 1 193 ? 51.429 -14.445 -65.852 1.00 69.25 193 ARG A CA 1
ATOM 1545 C C . ARG A 1 193 ? 52.404 -15.567 -66.197 1.00 69.25 193 ARG A C 1
ATOM 1547 O O . ARG A 1 193 ? 53.079 -15.494 -67.219 1.00 69.25 193 ARG A O 1
ATOM 1554 N N . TYR A 1 194 ? 52.467 -16.588 -65.348 1.00 68.69 194 TYR A N 1
ATOM 1555 C CA . TYR A 1 194 ? 53.236 -17.796 -65.616 1.00 68.69 194 TYR A CA 1
ATOM 1556 C C . TYR A 1 194 ? 52.715 -18.432 -66.910 1.00 68.69 194 TYR A C 1
ATOM 1558 O O . TYR A 1 194 ? 51.606 -18.965 -66.952 1.00 68.69 194 TYR A O 1
ATOM 1566 N N . GLN A 1 195 ? 53.494 -18.317 -67.985 1.00 68.50 195 GLN A N 1
ATOM 1567 C CA . GLN A 1 195 ? 53.276 -19.086 -69.200 1.00 68.50 195 GLN A CA 1
ATOM 1568 C C . GLN A 1 195 ? 53.899 -20.457 -68.976 1.00 68.50 195 GLN A C 1
ATOM 1570 O O . GLN A 1 195 ? 55.116 -20.585 -68.852 1.00 68.50 195 GLN A O 1
ATOM 1575 N N . HIS A 1 196 ? 53.059 -21.484 -68.902 1.00 69.75 196 HIS A N 1
ATOM 1576 C CA . HIS A 1 196 ? 53.550 -22.851 -68.885 1.00 69.75 196 HIS A CA 1
ATOM 1577 C C . HIS A 1 196 ? 54.242 -23.146 -70.231 1.00 69.75 196 HIS A C 1
ATOM 1579 O O . HIS A 1 196 ? 53.715 -22.770 -71.287 1.00 69.75 196 HIS A O 1
ATOM 1585 N N . PRO A 1 197 ? 55.401 -23.824 -70.242 1.00 72.56 197 PRO A N 1
ATOM 1586 C CA . PRO A 1 197 ? 55.961 -24.330 -71.485 1.00 72.56 197 PRO A CA 1
ATOM 1587 C C . PRO A 1 197 ? 54.923 -25.272 -72.111 1.00 72.56 197 PRO A C 1
ATOM 1589 O O . PRO A 1 197 ? 54.371 -26.152 -71.447 1.00 72.56 197 PRO A O 1
ATOM 1592 N N . LYS A 1 198 ? 54.544 -25.018 -73.365 1.00 60.56 198 LYS A N 1
ATOM 1593 C CA . LYS A 1 198 ? 53.547 -25.838 -74.058 1.00 60.56 198 LYS A CA 1
ATOM 1594 C C . LYS A 1 198 ? 54.126 -27.236 -74.285 1.00 60.56 198 LYS A C 1
ATOM 1596 O O . LYS A 1 198 ? 55.089 -27.380 -75.028 1.00 60.56 198 LYS A O 1
ATOM 1601 N N . GLY A 1 199 ? 53.486 -28.239 -73.689 1.00 67.00 199 GLY A N 1
ATOM 1602 C CA . GLY A 1 199 ? 53.704 -29.656 -73.983 1.00 67.00 199 GLY A CA 1
ATOM 1603 C C . GLY A 1 199 ? 54.133 -30.458 -72.760 1.00 67.00 199 GLY A C 1
ATOM 1604 O O . GLY A 1 199 ? 55.125 -30.135 -72.112 1.00 67.00 199 GLY A O 1
ATOM 1605 N N . ALA A 1 200 ? 53.382 -31.518 -72.448 1.00 68.62 200 ALA A N 1
ATOM 1606 C CA . ALA A 1 200 ? 53.804 -32.504 -71.461 1.00 68.62 200 ALA A CA 1
ATOM 1607 C C . ALA A 1 200 ? 55.117 -33.166 -71.932 1.00 68.62 200 ALA A C 1
ATOM 1609 O O . ALA A 1 200 ? 55.223 -33.514 -73.112 1.00 68.62 200 ALA A O 1
ATOM 1610 N N . PRO A 1 201 ? 56.122 -33.339 -71.055 1.00 65.75 201 PRO A N 1
ATOM 1611 C CA . PRO A 1 201 ? 57.354 -34.023 -71.423 1.00 65.75 201 PRO A CA 1
ATOM 1612 C C . PRO A 1 201 ? 57.043 -35.475 -71.809 1.00 65.75 201 PRO A C 1
ATOM 1614 O O . PRO A 1 201 ? 56.226 -36.136 -71.167 1.00 65.75 201 PRO A O 1
ATOM 1617 N N . ASN A 1 202 ? 57.680 -35.956 -72.879 1.00 63.00 202 ASN A N 1
ATOM 1618 C CA . ASN A 1 202 ? 57.409 -37.262 -73.480 1.00 63.00 202 ASN A CA 1
ATOM 1619 C C . ASN A 1 202 ? 57.592 -38.390 -72.446 1.00 63.00 202 ASN A C 1
ATOM 1621 O O . ASN A 1 202 ? 58.709 -38.657 -71.994 1.00 63.00 202 ASN A O 1
ATOM 1625 N N . ALA A 1 203 ? 56.493 -39.052 -72.073 1.00 64.31 203 ALA A N 1
ATOM 1626 C CA . ALA A 1 203 ? 56.461 -40.050 -71.000 1.00 64.31 203 ALA A CA 1
ATOM 1627 C C . ALA A 1 203 ? 57.363 -41.268 -71.281 1.00 64.31 203 ALA A C 1
ATOM 1629 O O . ALA A 1 203 ? 57.881 -41.893 -70.353 1.00 64.31 203 ALA A O 1
ATOM 1630 N N . ASP A 1 204 ? 57.630 -41.555 -72.555 1.00 65.19 204 ASP A N 1
ATOM 1631 C CA . ASP A 1 204 ? 58.463 -42.681 -72.979 1.00 65.19 204 ASP A CA 1
ATOM 1632 C C . ASP A 1 204 ? 59.958 -42.493 -72.669 1.00 65.19 204 ASP A C 1
ATOM 1634 O O . ASP A 1 204 ? 60.695 -43.478 -72.580 1.00 65.19 204 ASP A O 1
ATOM 1638 N N . LEU A 1 205 ? 60.421 -41.256 -72.426 1.00 64.00 205 LEU A N 1
ATOM 1639 C CA . LEU A 1 205 ? 61.771 -41.026 -71.892 1.00 64.00 205 LEU A CA 1
ATOM 1640 C C . LEU A 1 205 ? 61.871 -41.347 -70.394 1.00 64.00 205 LEU A C 1
ATOM 1642 O O . LEU A 1 205 ? 62.956 -41.681 -69.918 1.00 64.00 205 LEU A O 1
ATOM 1646 N N . ILE A 1 206 ? 60.759 -41.260 -69.661 1.00 63.50 206 ILE A N 1
ATOM 1647 C CA . ILE A 1 206 ? 60.717 -41.403 -68.200 1.00 63.50 206 ILE A CA 1
ATOM 1648 C C . ILE A 1 206 ? 60.485 -42.867 -67.811 1.00 63.50 206 ILE A C 1
ATOM 1650 O O . ILE A 1 206 ? 61.148 -43.389 -66.917 1.00 63.50 206 ILE A O 1
ATOM 1654 N N . PHE A 1 207 ? 59.603 -43.575 -68.517 1.00 69.50 207 PHE A N 1
ATOM 1655 C CA . PHE A 1 207 ? 59.234 -44.950 -68.181 1.00 69.50 207 PHE A CA 1
ATOM 1656 C C . PHE A 1 207 ? 59.900 -45.983 -69.090 1.00 69.50 207 PHE A C 1
ATOM 1658 O O . PHE A 1 207 ? 59.215 -46.829 -69.668 1.00 69.50 207 PHE A O 1
ATOM 1665 N N . LYS A 1 208 ? 61.239 -45.983 -69.195 1.00 61.38 208 LYS A N 1
ATOM 1666 C CA . LYS A 1 208 ? 61.968 -47.112 -69.804 1.00 61.38 208 LYS A CA 1
ATOM 1667 C C . LYS A 1 208 ? 61.641 -48.401 -69.038 1.00 61.38 208 LYS A C 1
ATOM 1669 O O . LYS A 1 208 ? 62.262 -48.732 -68.030 1.00 61.38 208 LYS A O 1
ATOM 1674 N N . ARG A 1 209 ? 60.634 -49.135 -69.518 1.00 59.44 209 ARG A N 1
ATOM 1675 C CA . ARG A 1 209 ? 60.171 -50.406 -68.960 1.00 59.44 209 ARG A CA 1
ATOM 1676 C C . ARG A 1 209 ? 61.262 -51.454 -69.156 1.00 59.44 209 ARG A C 1
ATOM 1678 O O . ARG A 1 209 ? 61.366 -52.072 -70.214 1.00 59.44 209 ARG A O 1
ATOM 1685 N N . ARG A 1 210 ? 62.070 -51.682 -68.120 1.00 56.88 210 ARG A N 1
ATOM 1686 C CA . ARG A 1 210 ? 62.914 -52.876 -68.010 1.00 56.88 210 ARG A CA 1
ATOM 1687 C C . ARG A 1 210 ? 61.978 -54.084 -67.905 1.00 56.88 210 ARG A C 1
ATOM 1689 O O . ARG A 1 210 ? 61.433 -54.361 -66.842 1.00 56.88 210 ARG A O 1
ATOM 1696 N N . LYS A 1 211 ? 61.739 -54.770 -69.028 1.00 57.50 211 LYS A N 1
ATOM 1697 C CA . LYS A 1 211 ? 61.075 -56.080 -69.042 1.00 57.50 211 LYS A CA 1
ATOM 1698 C C . LYS A 1 211 ? 61.897 -57.038 -68.177 1.00 57.50 211 LYS A C 1
ATOM 1700 O O . LYS A 1 211 ? 62.991 -57.432 -68.570 1.00 57.50 211 LYS A O 1
ATOM 1705 N N . VAL A 1 212 ? 61.365 -57.415 -67.019 1.00 54.12 212 VAL A N 1
ATOM 1706 C CA . VAL A 1 212 ? 61.826 -58.590 -66.276 1.00 54.12 212 VAL A CA 1
ATOM 1707 C C . VAL A 1 212 ? 61.275 -59.806 -67.021 1.00 54.12 212 VAL A C 1
ATOM 1709 O O . VAL A 1 212 ? 60.060 -59.978 -67.116 1.00 54.12 212 VAL A O 1
ATOM 1712 N N . ARG A 1 213 ? 62.160 -60.591 -67.644 1.00 52.19 213 ARG A N 1
ATOM 1713 C CA . ARG A 1 213 ? 61.822 -61.919 -68.173 1.00 52.19 213 ARG A CA 1
ATOM 1714 C C . ARG A 1 213 ? 61.865 -62.905 -67.002 1.00 52.19 213 ARG A C 1
ATOM 1716 O O . ARG A 1 213 ? 62.735 -62.773 -66.146 1.00 52.19 213 ARG A O 1
ATOM 1723 N N . ARG A 1 214 ? 60.869 -63.793 -66.976 1.00 46.88 214 ARG A N 1
ATOM 1724 C CA . ARG A 1 214 ? 60.778 -64.960 -66.090 1.00 46.88 214 ARG A CA 1
ATOM 1725 C C . ARG A 1 214 ? 61.979 -65.879 -66.259 1.00 46.88 214 ARG A C 1
ATOM 1727 O O . ARG A 1 214 ? 62.486 -65.930 -67.404 1.00 46.88 214 ARG A O 1
#

Radius of gyration: 48.07 Å; Cα contacts (8 Å, |Δi|>4): 52; chains: 1; bounding box: 99×118×140 Å

Secondary structure (DSSP, 8-state):
-----------------------------TT-------SS-------THHHHHHHHHHHHHHHHHHHHHHS------------HHHHHHHHHTT-------SS-----SEEEEEEEEEETTEEEEEEEEEETTSHHHHHHHHHHHHHHHHHHHHHHHHHHHHHHHHHHHHHHHHHHHHHS-----THHHHS----PPSS---HHHH--------

InterPro domains:
  IPR007193 Up-frameshift suppressor 2, C-terminal [PF04050] (34-160)
  IPR039762 Nonsense-mediated mRNA decay protein Nmd2/UPF2 [PTHR12839] (3-171)